Protein AF-0000000084848768 (afdb_homodimer)

Foldseek 3Di:
DDDPPDPDDDPPPPPPPPPPPPPPPQVDDPQDDAPDPQKDWFDFDRDQLDPDFLDDKAFKDFVPRARHFAALVCLAPPDLVVCVNTIVQQQPQPCAPSPQQKAFEFEGGAQPVVVRDTDMDTDDSRQTSSNVSSVVSVSVVVVLVVQVVDGGPDPQRREDPPRFDSRFKGFTIWTGRDPNYIYTTMMGRD/DDPPPPPPPDPPPPPPPPPPPPPPPPVPPPQDDAPDPQKDWFDFDDDQLDPDFLDDKAFKDFVPRARHFAALVCLAPPDLVVCVNTIVQQQPQPCAPSPQQKAFEFEGGAQPVVVRDTDMDTDDSRQTSSNVSSVVSVSVVVVLVVQVVDGGPDPQRRRDPPRFDSRFKGFTIWTGRDPNYIYTTMMGRD

Solvent-accessible surface area (backbone atoms only — not comparable to full-atom values): 21456 Å² total; per-residue (Å²): 136,84,81,75,79,79,83,77,80,75,80,78,80,72,74,71,74,74,79,70,71,73,75,66,70,60,78,67,61,81,71,62,77,50,84,52,89,44,48,38,70,58,61,54,77,76,63,81,60,72,73,49,53,88,52,75,66,47,74,34,21,33,61,94,36,82,69,60,20,34,48,31,48,53,42,46,33,49,25,69,68,54,42,53,73,42,29,51,61,16,78,38,47,76,35,50,92,67,78,50,54,48,37,30,41,30,61,63,43,56,33,46,60,87,68,66,46,65,47,74,42,73,38,28,44,48,33,20,44,43,55,50,47,24,52,50,28,52,52,48,51,50,48,50,56,51,45,56,77,44,80,58,82,30,77,91,59,30,53,37,85,80,74,39,34,72,77,38,31,24,42,35,31,38,36,43,34,23,92,50,27,28,37,56,39,43,30,32,58,105,136,83,78,77,76,77,80,74,78,74,79,75,78,73,73,72,73,72,76,70,69,73,74,62,72,63,74,66,60,80,71,62,77,50,83,54,89,44,49,39,69,59,59,56,76,83,64,78,60,71,75,48,54,87,54,75,67,47,72,33,22,34,62,93,36,82,70,61,21,34,50,31,48,54,42,45,34,48,24,70,70,55,40,53,73,43,29,50,61,15,77,38,45,76,35,50,92,66,79,50,52,47,37,30,43,29,60,63,43,56,33,46,61,87,67,67,48,65,47,74,41,73,39,29,43,48,32,20,42,42,55,50,47,24,51,51,26,52,52,46,53,49,48,50,58,52,46,56,76,46,80,59,81,29,77,91,60,30,52,38,87,80,74,40,35,70,78,37,30,23,42,34,31,38,35,43,34,25,94,49,27,28,39,55,39,44,29,33,57,104

pLDDT: mean 83.5, std 23.98, range [25.86, 98.75]

Organism: Agaricus bisporus var. burnettii (strain JB137-S8 / ATCC MYA-4627 / FGSC 10392) (NCBI:txid597362)

Structure (mmCIF, N/CA/C/O backbone):
data_AF-0000000084848768-model_v1
#
loop_
_entity.id
_entity.type
_entity.pdbx_description
1 polymer 'Uncharacterized protein'
#
loop_
_atom_site.group_PDB
_atom_site.id
_atom_site.type_symbol
_atom_site.label_atom_id
_atom_site.label_alt_id
_atom_site.label_comp_id
_atom_site.label_asym_id
_atom_site.label_entity_id
_atom_site.label_seq_id
_atom_site.pdbx_PDB_ins_code
_atom_site.Cartn_x
_atom_site.Cartn_y
_atom_site.Cartn_z
_atom_site.occupancy
_atom_site.B_iso_or_equiv
_atom_site.auth_seq_id
_atom_site.auth_comp_id
_atom_site.aut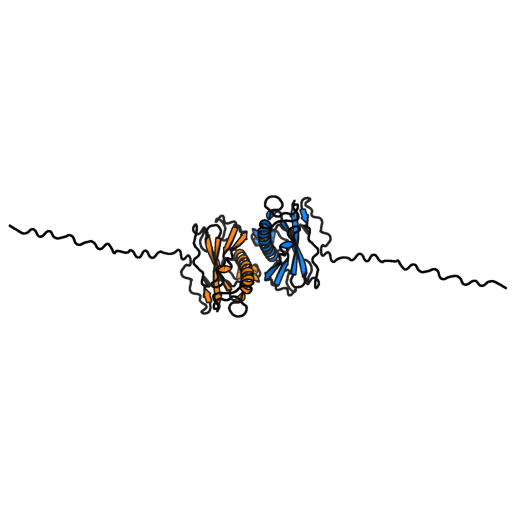h_asym_id
_atom_site.auth_atom_id
_atom_site.pdbx_PDB_model_num
ATOM 1 N N . MET A 1 1 ? 36.125 -65.875 -62.188 1 29.05 1 MET A N 1
ATOM 2 C CA . MET A 1 1 ? 36.375 -64.438 -62.156 1 29.05 1 MET A CA 1
ATOM 3 C C . MET A 1 1 ? 35.312 -63.688 -61.375 1 29.05 1 MET A C 1
ATOM 5 O O . MET A 1 1 ? 34.156 -63.594 -61.812 1 29.05 1 MET A O 1
ATOM 9 N N . PRO A 1 2 ? 35.281 -63.875 -60.031 1 34.12 2 PRO A N 1
ATOM 10 C CA . PRO A 1 2 ? 34.281 -63.656 -58.969 1 34.12 2 PRO A CA 1
ATOM 11 C C . PRO A 1 2 ? 33.938 -62.188 -58.812 1 34.12 2 PRO A C 1
ATOM 13 O O . PRO A 1 2 ? 34.812 -61.312 -58.875 1 34.12 2 PRO A O 1
ATOM 16 N N . ARG A 1 3 ? 32.781 -61.719 -59.281 1 29.91 3 ARG A N 1
ATOM 17 C CA . ARG A 1 3 ? 32.156 -60.406 -59.438 1 29.91 3 ARG A CA 1
ATOM 18 C C . ARG A 1 3 ? 32.031 -59.688 -58.094 1 29.91 3 ARG A C 1
ATOM 20 O O . ARG A 1 3 ? 31.375 -60.188 -57.188 1 29.91 3 ARG A O 1
ATOM 27 N N . TYR A 1 4 ? 32.938 -58.906 -57.625 1 30.86 4 TYR A N 1
ATOM 28 C CA . TYR A 1 4 ? 33.156 -58.156 -56.406 1 30.86 4 TYR A CA 1
ATOM 29 C C . TYR A 1 4 ? 32.125 -57.031 -56.25 1 30.86 4 TYR A C 1
ATOM 31 O O . TYR A 1 4 ? 32.375 -55.906 -56.594 1 30.86 4 TYR A O 1
ATOM 39 N N . HIS A 1 5 ? 30.875 -57.156 -56.781 1 29.67 5 HIS A N 1
ATOM 40 C CA . HIS A 1 5 ? 30.203 -55.875 -56.781 1 29.67 5 HIS A CA 1
ATOM 41 C C . HIS A 1 5 ? 30.156 -55.281 -55.375 1 29.67 5 HIS A C 1
ATOM 43 O O . HIS A 1 5 ? 30.125 -56 -54.375 1 29.67 5 HIS A O 1
ATOM 49 N N . SER A 1 6 ? 30.484 -53.938 -55.219 1 30.33 6 SER A N 1
ATOM 50 C CA . SER A 1 6 ? 30.625 -52.781 -54.312 1 30.33 6 SER A CA 1
ATOM 51 C C . SER A 1 6 ? 29.328 -52.5 -53.562 1 30.33 6 SER A C 1
ATOM 53 O O . SER A 1 6 ? 28.281 -52.281 -54.188 1 30.33 6 SER A O 1
ATOM 55 N N . SER A 1 7 ? 29.047 -53.125 -52.438 1 29.12 7 SER A N 1
ATOM 56 C CA . SER A 1 7 ? 27.938 -53.031 -51.5 1 29.12 7 SER A CA 1
ATOM 57 C C . SER A 1 7 ? 27.641 -51.562 -51.156 1 29.12 7 SER A C 1
ATOM 59 O O . SER A 1 7 ? 28.531 -50.844 -50.688 1 29.12 7 SER A O 1
ATOM 61 N N . ILE A 1 8 ? 26.766 -50.875 -51.906 1 29.33 8 ILE A N 1
ATOM 62 C CA . I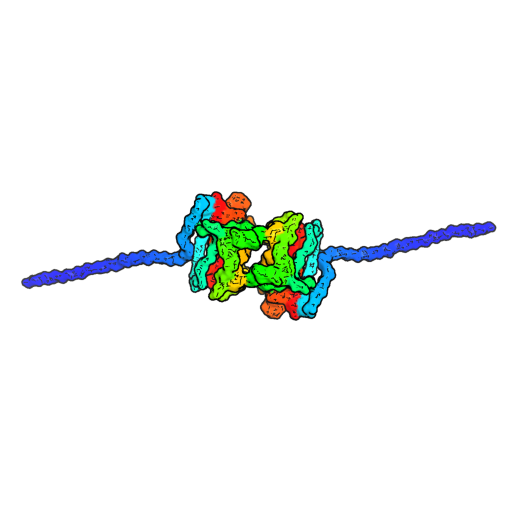LE A 1 8 ? 26.188 -49.531 -51.906 1 29.33 8 ILE A CA 1
ATOM 63 C C . ILE A 1 8 ? 25.766 -49.156 -50.5 1 29.33 8 ILE A C 1
ATOM 65 O O . ILE A 1 8 ? 25.188 -49.969 -49.781 1 29.33 8 ILE A O 1
ATOM 69 N N . HIS A 1 9 ? 26.438 -48.125 -49.906 1 30.38 9 HIS A N 1
ATOM 70 C CA . HIS A 1 9 ? 26.359 -47.375 -48.656 1 30.38 9 HIS A CA 1
ATOM 71 C C . HIS A 1 9 ? 24.922 -46.938 -48.344 1 30.38 9 HIS A C 1
ATOM 73 O O . HIS A 1 9 ? 24.25 -46.406 -49.25 1 30.38 9 HIS A O 1
ATOM 79 N N . ARG A 1 10 ? 24.203 -47.594 -47.531 1 31.72 10 ARG A N 1
ATOM 80 C CA . ARG A 1 10 ? 22.828 -47.312 -47.125 1 31.72 10 ARG A CA 1
ATOM 81 C C . ARG A 1 10 ? 22.703 -45.875 -46.594 1 31.72 10 ARG A C 1
ATOM 83 O O . ARG A 1 10 ? 23.484 -45.438 -45.75 1 31.72 10 ARG A O 1
ATOM 90 N N . PRO A 1 11 ? 22.047 -44.938 -47.281 1 28.33 11 PRO A N 1
ATOM 91 C CA . PRO A 1 11 ? 21.906 -43.531 -46.875 1 28.33 11 PRO A CA 1
ATOM 92 C C . PRO A 1 11 ? 21.312 -43.375 -45.469 1 28.33 11 PRO A C 1
ATOM 94 O O . PRO A 1 11 ? 20.406 -44.125 -45.094 1 28.33 11 PRO A O 1
ATOM 97 N N . VAL A 1 12 ? 22.125 -43.031 -44.469 1 30.58 12 VAL A N 1
ATOM 98 C CA . VAL A 1 12 ? 21.766 -42.75 -43.062 1 30.58 12 VAL A CA 1
ATOM 99 C C . VAL A 1 12 ? 20.688 -41.656 -43.031 1 30.58 12 VAL A C 1
ATOM 101 O O . VAL A 1 12 ? 20.859 -40.594 -43.594 1 30.58 12 VAL A O 1
ATOM 104 N N . PHE A 1 13 ? 19.406 -42.062 -43.156 1 26.92 13 PHE A N 1
ATOM 105 C CA . PHE A 1 13 ? 18.328 -41.094 -43.031 1 26.92 13 PHE A CA 1
ATOM 106 C C . PHE A 1 13 ? 18.453 -40.312 -41.719 1 26.92 13 PHE A C 1
ATOM 108 O O . PHE A 1 13 ? 18.578 -40.875 -40.656 1 26.92 13 PHE A O 1
ATOM 115 N N . PRO A 1 14 ? 18.984 -39 -41.75 1 26.77 14 PRO A N 1
ATOM 116 C CA . PRO A 1 14 ? 19.25 -38.062 -40.656 1 26.77 14 PRO A CA 1
ATOM 117 C C . PRO A 1 14 ? 18 -37.781 -39.844 1 26.77 14 PRO A C 1
ATOM 119 O O . PRO A 1 14 ? 18.047 -36.938 -38.938 1 26.77 14 PRO A O 1
ATOM 122 N N . SER A 1 15 ? 16.812 -38.219 -40.219 1 27.42 15 SER A N 1
ATOM 123 C CA . SER A 1 15 ? 15.789 -37.25 -39.75 1 27.42 15 SER A CA 1
ATOM 124 C C . SER A 1 15 ? 15.641 -37.312 -38.25 1 27.42 15 SER A C 1
ATOM 126 O O . SER A 1 15 ? 14.648 -37.812 -37.719 1 27.42 15 SER A O 1
ATOM 128 N N . GLN A 1 16 ? 16.516 -37.781 -37.406 1 28.22 16 GLN A N 1
ATOM 129 C CA . GLN A 1 16 ? 16.062 -37.781 -36.031 1 28.22 16 GLN A CA 1
ATOM 130 C C . GLN A 1 16 ? 15.781 -36.375 -35.531 1 28.22 16 GLN A C 1
ATOM 132 O O . GLN A 1 16 ? 16.703 -35.594 -35.25 1 28.22 16 GLN A O 1
ATOM 137 N N . VAL A 1 17 ? 14.836 -35.625 -36.125 1 27.25 17 VAL A N 1
ATOM 138 C CA . VAL A 1 17 ? 14.461 -34.344 -35.531 1 27.25 17 VAL A CA 1
ATOM 139 C C . VAL A 1 17 ? 14.141 -34.562 -34.062 1 27.25 17 VAL A C 1
ATOM 141 O O . VAL A 1 17 ? 13.258 -35.344 -33.719 1 27.25 17 VAL A O 1
ATOM 144 N N . SER A 1 18 ? 15.156 -34.5 -33.219 1 28.06 18 SER A N 1
ATOM 145 C CA . SER A 1 18 ? 14.945 -34.375 -31.781 1 28.06 18 SER A CA 1
ATOM 146 C C . SER A 1 18 ? 13.906 -33.312 -31.453 1 28.06 18 SER A C 1
ATOM 148 O O . SER A 1 18 ? 14.008 -32.188 -31.938 1 28.06 18 SER A O 1
ATOM 150 N N . SER A 1 19 ? 12.633 -33.719 -31.328 1 26.12 19 SER A N 1
ATOM 151 C CA . SER A 1 19 ? 11.609 -32.875 -30.734 1 26.12 19 SER A CA 1
ATOM 152 C C . SER A 1 19 ? 12.109 -32.219 -29.453 1 26.12 19 SER A C 1
ATOM 154 O O . SER A 1 19 ? 12.18 -32.875 -28.406 1 26.12 19 SER A O 1
ATOM 156 N N . TYR A 1 20 ? 13.18 -31.469 -29.438 1 27.88 20 TYR A N 1
ATOM 157 C CA . TYR A 1 20 ? 13.445 -30.578 -28.312 1 27.88 20 TYR A CA 1
ATOM 158 C C . TYR A 1 20 ? 12.172 -29.844 -27.891 1 27.88 20 TYR A C 1
ATOM 160 O O . TYR A 1 20 ? 11.602 -29.078 -28.656 1 27.88 20 TYR A O 1
ATOM 168 N N . SER A 1 21 ? 11.289 -30.609 -27.219 1 30.33 21 SER A N 1
ATOM 169 C CA . SER A 1 21 ? 10.258 -29.922 -26.438 1 30.33 21 SER A CA 1
ATOM 170 C C . SER A 1 21 ? 10.828 -28.703 -25.719 1 30.33 21 SER A C 1
ATOM 172 O O . SER A 1 21 ? 11.75 -28.828 -24.922 1 30.33 21 SER A O 1
ATOM 174 N N . SER A 1 22 ? 11.062 -27.672 -26.453 1 30.06 22 SER A N 1
ATOM 175 C CA . SER A 1 22 ? 11.32 -26.359 -25.844 1 30.06 22 SER A CA 1
ATOM 176 C C . SER A 1 22 ? 10.523 -26.188 -24.547 1 30.06 22 SER A C 1
ATOM 178 O O . SER A 1 22 ? 9.289 -26.25 -24.562 1 30.06 22 SER A O 1
ATOM 180 N N . LEU A 1 23 ? 11.039 -26.75 -23.422 1 31.31 23 LEU A N 1
ATOM 181 C CA . LEU A 1 23 ? 10.633 -26.344 -22.078 1 31.31 23 LEU A CA 1
ATOM 182 C C . LEU A 1 23 ? 10.43 -24.828 -22.016 1 31.31 23 LEU A C 1
ATOM 184 O O . LEU A 1 23 ? 11.398 -24.078 -21.938 1 31.31 23 LEU A O 1
ATOM 188 N N . SER A 1 24 ? 9.773 -24.312 -22.875 1 32.25 24 SER A N 1
ATOM 189 C CA . SER A 1 24 ? 9.391 -22.938 -22.656 1 32.25 24 SER A CA 1
ATOM 190 C C . SER A 1 24 ? 9.188 -22.641 -21.172 1 32.25 24 SER A C 1
ATOM 192 O O . SER A 1 24 ? 8.648 -23.484 -20.438 1 32.25 24 SER A O 1
ATOM 194 N N . GLY A 1 25 ? 10.055 -21.859 -20.562 1 36.22 25 GLY A N 1
ATOM 195 C CA . GLY A 1 25 ? 10.18 -21.266 -19.234 1 36.22 25 GLY A CA 1
ATOM 196 C C . GLY A 1 25 ? 8.836 -21 -18.578 1 36.22 25 GLY A C 1
ATOM 197 O O . GLY A 1 25 ? 8.414 -19.844 -18.484 1 36.22 25 GLY A O 1
ATOM 198 N N . ALA A 1 26 ? 7.906 -21.766 -18.859 1 36.22 26 ALA A N 1
ATOM 199 C CA . ALA A 1 26 ? 6.68 -21.594 -18.094 1 36.22 26 ALA A CA 1
ATOM 200 C C . ALA A 1 26 ? 6.977 -21.547 -16.594 1 36.22 26 ALA A C 1
ATOM 202 O O . ALA A 1 26 ? 7.578 -22.469 -16.047 1 36.22 26 ALA A O 1
ATOM 203 N N . LEU A 1 27 ? 7.305 -20.453 -16.125 1 41.03 27 LEU A N 1
ATOM 204 C CA . LEU A 1 27 ? 7.441 -20.266 -14.68 1 41.03 27 LEU A CA 1
ATOM 205 C C . LEU A 1 27 ? 6.523 -21.219 -13.922 1 41.03 27 LEU A C 1
ATOM 207 O O . LEU A 1 27 ? 6.512 -21.234 -12.688 1 41.03 27 LEU A O 1
ATOM 211 N N . THR A 1 28 ? 5.305 -21.625 -14.508 1 43.62 28 THR A N 1
ATOM 212 C CA . THR A 1 28 ? 4.285 -22.047 -13.562 1 43.62 28 THR A CA 1
ATOM 213 C C . THR A 1 28 ? 4.602 -23.453 -13.031 1 43.62 28 THR A C 1
ATOM 215 O O . THR A 1 28 ? 4.672 -24.406 -13.797 1 43.62 28 THR A O 1
ATOM 218 N N . PRO A 1 29 ? 5.395 -23.609 -12.008 1 43.72 29 PRO A N 1
ATOM 219 C CA . PRO A 1 29 ? 5.328 -24.969 -11.484 1 43.72 29 PRO A CA 1
ATOM 220 C C . PRO A 1 29 ? 3.969 -25.625 -11.719 1 43.72 29 PRO A C 1
ATOM 222 O O . PRO A 1 29 ? 2.973 -24.938 -11.938 1 43.72 29 PRO A O 1
ATOM 225 N N . PRO A 1 30 ? 3.965 -26.844 -11.961 1 46 30 PRO A N 1
ATOM 226 C CA . PRO A 1 30 ? 2.645 -27.469 -12.008 1 46 30 PRO A CA 1
ATOM 227 C C . PRO A 1 30 ? 1.729 -27.016 -10.875 1 46 30 PRO A C 1
ATOM 229 O O . PRO A 1 30 ? 2.164 -26.906 -9.727 1 46 30 PRO A O 1
ATOM 232 N N . PRO A 1 31 ? 0.806 -26.062 -11.062 1 50.56 31 PRO A N 1
ATOM 233 C CA . PRO A 1 31 ? -0.093 -25.5 -10.062 1 50.56 31 PRO A CA 1
ATOM 234 C C . PRO A 1 31 ? -0.525 -26.516 -9.008 1 50.56 31 PRO A C 1
ATOM 236 O O . PRO A 1 31 ? -0.801 -27.672 -9.344 1 50.56 31 PRO A O 1
ATOM 239 N N . SER A 1 32 ? 0.163 -26.594 -7.938 1 56.47 32 SER A N 1
ATOM 240 C CA . SER A 1 32 ? -0.476 -27.359 -6.871 1 56.47 32 SER A CA 1
ATOM 241 C C . SER A 1 32 ? -1.995 -27.328 -7 1 56.47 32 SER A C 1
ATOM 243 O O . SER A 1 32 ? -2.564 -26.312 -7.41 1 56.47 32 SER A O 1
ATOM 245 N N . GLN A 1 33 ? -2.611 -28.391 -7.109 1 81 33 GLN A N 1
ATOM 246 C CA . GLN A 1 33 ? -4.059 -28.562 -7.191 1 81 33 GLN A CA 1
ATOM 247 C C . GLN A 1 33 ? -4.75 -27.953 -5.977 1 81 33 GLN A C 1
ATOM 249 O O . GLN A 1 33 ? -4.355 -28.203 -4.836 1 81 33 GLN A O 1
ATOM 254 N N . PHE A 1 34 ? -5.508 -26.953 -6.172 1 91.88 34 PHE A N 1
ATOM 255 C CA . PHE A 1 34 ? -6.305 -26.344 -5.113 1 91.88 34 PHE A CA 1
ATOM 256 C C . PHE A 1 34 ? -7.262 -27.375 -4.508 1 91.88 34 PHE A C 1
ATOM 258 O O . PHE A 1 34 ? -7.793 -28.219 -5.215 1 91.88 34 PHE A O 1
ATOM 265 N N . VAL A 1 35 ? -7.387 -27.391 -3.234 1 91.56 35 VAL A N 1
ATOM 266 C CA . VAL A 1 35 ? -8.344 -28.25 -2.535 1 91.56 35 VAL A CA 1
ATOM 267 C C . VAL A 1 35 ? -9.766 -27.828 -2.881 1 91.56 35 VAL A C 1
ATOM 269 O O . VAL A 1 35 ? -10.633 -28.672 -3.135 1 91.56 35 VAL A O 1
ATOM 272 N N . SER A 1 36 ? -9.977 -26.531 -2.877 1 92.38 36 SER A N 1
ATOM 273 C CA . SER A 1 36 ? -11.289 -26.031 -3.275 1 92.38 36 SER A CA 1
ATOM 274 C C . SER A 1 36 ? -11.57 -26.312 -4.746 1 92.38 36 SER A C 1
ATOM 276 O O . SER A 1 36 ? -10.781 -25.938 -5.617 1 92.38 36 SER A O 1
ATOM 278 N N . PRO A 1 37 ? -12.695 -26.906 -5.047 1 92.75 37 PRO A N 1
ATOM 279 C CA . PRO A 1 37 ? -13.031 -27.172 -6.449 1 92.75 37 PRO A CA 1
ATOM 280 C C . PRO A 1 37 ? -13.375 -25.891 -7.219 1 92.75 37 PRO A C 1
ATOM 282 O O . PRO A 1 37 ? -13.438 -25.906 -8.453 1 92.75 37 PRO A O 1
ATOM 285 N N . LEU A 1 38 ? -13.617 -24.797 -6.527 1 94.38 38 LEU A N 1
ATOM 286 C CA . LEU A 1 38 ? -14.016 -23.562 -7.172 1 94.38 38 LEU A CA 1
ATOM 287 C C . LEU A 1 38 ? -12.797 -22.719 -7.539 1 94.38 38 LEU A C 1
ATOM 289 O O . LEU A 1 38 ? -12.891 -21.797 -8.352 1 94.38 38 LEU A O 1
ATOM 293 N N . ARG A 1 39 ? -11.695 -23.062 -6.938 1 96.06 39 ARG A N 1
ATOM 294 C CA . ARG A 1 39 ? -10.531 -22.203 -7.109 1 96.06 39 ARG A CA 1
ATOM 295 C C . ARG A 1 39 ? -9.781 -22.562 -8.391 1 96.06 39 ARG A C 1
ATOM 297 O O . ARG A 1 39 ? -9.508 -23.734 -8.656 1 96.06 39 ARG A O 1
ATOM 304 N N . ARG A 1 40 ? -9.539 -21.5 -9.148 1 95.69 40 ARG A N 1
ATOM 305 C CA . ARG A 1 40 ? -8.805 -21.625 -10.406 1 95.69 40 ARG A CA 1
ATOM 306 C C . ARG A 1 40 ? -7.707 -20.578 -10.516 1 95.69 40 ARG A C 1
ATOM 308 O O . ARG A 1 40 ? -7.906 -19.422 -10.141 1 95.69 40 ARG A O 1
ATOM 315 N N . ARG A 1 41 ? -6.676 -21.047 -11 1 95.69 41 ARG A N 1
ATOM 316 C CA . ARG A 1 41 ? -5.598 -20.109 -11.273 1 95.69 41 ARG A CA 1
ATOM 317 C C . ARG A 1 41 ? -5.957 -19.188 -12.438 1 95.69 41 ARG A C 1
ATOM 319 O O . ARG A 1 41 ? -6.539 -19.641 -13.43 1 95.69 41 ARG A O 1
ATOM 326 N N . VAL A 1 42 ? -5.602 -17.938 -12.242 1 96.19 42 VAL A N 1
ATOM 327 C CA . VAL A 1 42 ? -5.82 -17.016 -13.344 1 96.19 42 VAL A CA 1
ATOM 328 C C . VAL A 1 42 ? -4.824 -17.297 -14.469 1 96.19 42 VAL A C 1
ATOM 330 O O . VAL A 1 42 ? -3.613 -17.312 -14.242 1 96.19 42 VAL A O 1
ATOM 333 N N . PRO A 1 43 ? -5.359 -17.531 -15.633 1 91.94 43 PRO A N 1
ATOM 334 C CA . PRO A 1 43 ? -4.426 -17.734 -16.75 1 91.94 43 PRO A CA 1
ATOM 335 C C . PRO A 1 43 ? -3.549 -16.516 -17.016 1 91.94 43 PRO A C 1
ATOM 337 O O . PRO A 1 43 ? -4.043 -15.391 -17.031 1 91.94 43 PRO A O 1
ATOM 340 N N . GLN A 1 44 ? -2.279 -16.719 -17.078 1 89.38 44 GLN A N 1
ATOM 341 C CA . GLN A 1 44 ? -1.337 -15.633 -17.359 1 89.38 44 GLN A CA 1
ATOM 342 C C . GLN A 1 44 ? -0.416 -15.984 -18.516 1 89.38 44 GLN A C 1
ATOM 344 O O . GLN A 1 44 ? -0.043 -17.141 -18.688 1 89.38 44 GLN A O 1
ATOM 349 N N . SER A 1 45 ? -0.289 -14.969 -19.312 1 78.94 45 SER A N 1
ATOM 350 C CA . SER A 1 45 ? 0.67 -15.195 -20.391 1 78.94 45 SER A CA 1
ATOM 351 C C . SER A 1 45 ? 2.084 -15.367 -19.844 1 78.94 45 SER A C 1
ATOM 353 O O . SER A 1 45 ? 2.424 -14.805 -18.797 1 78.94 45 SER A O 1
ATOM 355 N N . ALA A 1 46 ? 2.781 -16.203 -20.5 1 64.25 46 ALA A N 1
ATOM 356 C CA . ALA A 1 46 ? 4.152 -16.469 -20.078 1 64.25 46 ALA A CA 1
ATOM 357 C C . ALA A 1 46 ? 4.984 -15.188 -20.078 1 64.25 46 ALA A C 1
ATOM 359 O O . ALA A 1 46 ? 4.867 -14.367 -21 1 64.25 46 ALA A O 1
ATOM 360 N N . SER A 1 47 ? 5.43 -14.891 -18.844 1 65.94 47 SER A N 1
ATOM 361 C CA . SER A 1 47 ? 6.324 -13.742 -18.797 1 65.94 47 SER A CA 1
ATOM 362 C C . SER A 1 47 ? 7.723 -14.102 -19.281 1 65.94 47 SER A C 1
ATOM 364 O O . SER A 1 47 ? 8.195 -15.219 -19.047 1 65.94 47 SER A O 1
ATOM 366 N N . LYS A 1 48 ? 8.289 -13.406 -20.234 1 59.38 48 LYS A N 1
ATOM 367 C CA . LYS A 1 48 ? 9.672 -13.617 -20.672 1 59.38 48 LYS A CA 1
ATOM 368 C C . LYS A 1 48 ? 10.648 -13.344 -19.531 1 59.38 48 LYS A C 1
ATOM 370 O O . LYS A 1 48 ? 10.625 -12.273 -18.922 1 59.38 48 LYS A O 1
ATOM 375 N N . ILE A 1 49 ? 11.031 -14.461 -18.922 1 63.03 49 ILE A N 1
ATOM 376 C CA . ILE A 1 49 ? 12.078 -14.344 -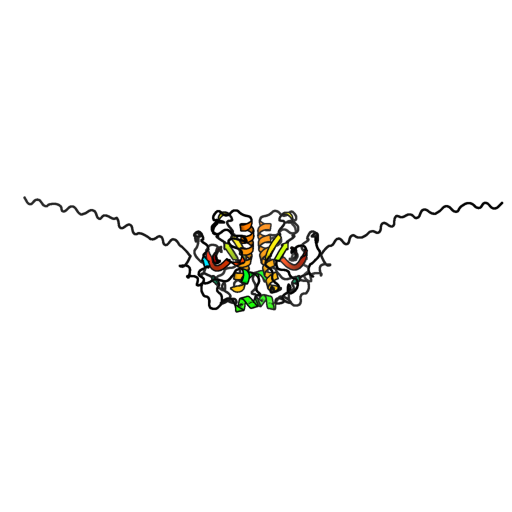17.906 1 63.03 49 ILE A CA 1
ATOM 377 C C . ILE A 1 49 ? 13.344 -13.758 -18.531 1 63.03 49 ILE A C 1
ATOM 379 O O . ILE A 1 49 ? 13.852 -14.281 -19.516 1 63.03 49 ILE A O 1
ATOM 383 N N . SER A 1 50 ? 13.625 -12.523 -18.172 1 61.75 50 SER A N 1
ATOM 384 C CA . SER A 1 50 ? 14.766 -11.859 -18.797 1 61.75 50 SER A CA 1
ATOM 385 C C . SER A 1 50 ? 16.078 -12.375 -18.234 1 61.75 50 SER A C 1
ATOM 387 O O . SER A 1 50 ? 16.984 -12.758 -18.969 1 61.75 50 SER A O 1
ATOM 389 N N . THR A 1 51 ? 16.438 -12.203 -16.922 1 61.94 51 THR A N 1
ATOM 390 C CA . THR A 1 51 ? 17.766 -12.461 -16.375 1 61.94 51 THR A CA 1
ATOM 391 C C . THR A 1 51 ? 17.703 -13.516 -15.281 1 61.94 51 THR A C 1
ATOM 393 O O . THR A 1 51 ? 18.703 -13.773 -14.609 1 61.94 51 THR A O 1
ATOM 396 N N . GLY A 1 52 ? 16.703 -14.414 -15.258 1 65.81 52 GLY A N 1
ATOM 397 C CA . GLY A 1 52 ? 16.578 -15.469 -14.266 1 65.81 52 GLY A CA 1
ATOM 398 C C . GLY A 1 52 ? 16.125 -14.969 -12.906 1 65.81 52 GLY A C 1
ATOM 399 O O . GLY A 1 52 ? 16.266 -13.781 -12.602 1 65.81 52 GLY A O 1
ATOM 400 N N . PRO A 1 53 ? 15.555 -15.859 -12.117 1 66.94 53 PRO A N 1
ATOM 401 C CA . PRO A 1 53 ? 15.047 -15.469 -10.797 1 66.94 53 PRO A CA 1
ATOM 402 C C . PRO A 1 53 ? 16.156 -15.188 -9.797 1 66.94 53 PRO A C 1
ATOM 404 O O . PRO A 1 53 ? 17.203 -15.852 -9.828 1 66.94 53 PRO A O 1
ATOM 407 N N . ILE A 1 54 ? 16.109 -14.055 -9.062 1 72.81 54 ILE A N 1
ATOM 408 C CA . ILE A 1 54 ? 17.047 -13.711 -7.996 1 72.81 54 ILE A CA 1
ATOM 409 C C . ILE A 1 54 ? 16.859 -14.672 -6.824 1 72.81 54 ILE A C 1
ATOM 411 O O . ILE A 1 54 ? 17.812 -14.922 -6.07 1 72.81 54 ILE A O 1
ATOM 415 N N . CYS A 1 55 ? 15.695 -15.227 -6.695 1 81.19 55 CYS A N 1
ATOM 416 C CA . CYS A 1 55 ? 15.375 -16.156 -5.621 1 81.19 55 CYS A CA 1
ATOM 417 C C . CYS A 1 55 ? 14.148 -17 -5.969 1 81.19 55 CYS A C 1
ATOM 419 O O . CYS A 1 55 ? 13.586 -16.859 -7.055 1 81.19 55 CYS A O 1
ATOM 421 N N . GLY A 1 56 ? 13.914 -17.984 -5.191 1 86.69 56 GLY A N 1
ATOM 422 C CA . GLY A 1 56 ? 12.719 -18.797 -5.359 1 86.69 56 GLY A CA 1
ATOM 423 C C . GLY A 1 56 ? 11.438 -18.016 -5.156 1 86.69 56 GLY A C 1
ATOM 424 O O . GLY A 1 56 ? 11.469 -16.859 -4.711 1 86.69 56 GLY A O 1
ATOM 425 N N . PRO A 1 57 ? 10.398 -18.641 -5.527 1 93.19 57 PRO A N 1
ATOM 426 C CA . PRO A 1 57 ? 9.109 -17.969 -5.34 1 93.19 57 PRO A CA 1
ATOM 427 C C . PRO A 1 57 ? 8.789 -17.703 -3.869 1 93.19 57 PRO A C 1
ATOM 429 O O . PRO A 1 57 ? 9.258 -18.422 -2.988 1 93.19 57 PRO A O 1
ATOM 432 N N . ILE A 1 58 ? 8.125 -16.641 -3.631 1 96.5 58 ILE A N 1
ATOM 433 C CA . ILE A 1 58 ? 7.574 -16.344 -2.309 1 96.5 58 ILE A CA 1
ATOM 434 C C . ILE A 1 58 ? 6.121 -16.812 -2.24 1 96.5 58 ILE A C 1
ATOM 436 O O . ILE A 1 58 ? 5.25 -16.234 -2.891 1 96.5 58 ILE A O 1
ATOM 440 N N . ASP A 1 59 ? 5.926 -17.797 -1.413 1 97.69 59 ASP A N 1
ATOM 441 C CA . ASP A 1 59 ? 4.586 -18.359 -1.306 1 97.69 59 ASP A CA 1
ATOM 442 C C . ASP A 1 59 ? 3.781 -17.672 -0.21 1 97.69 59 ASP A C 1
ATOM 444 O O . ASP A 1 59 ? 4.344 -17.219 0.792 1 97.69 59 ASP A O 1
ATOM 448 N N . PHE A 1 60 ? 2.5 -17.641 -0.417 1 98.5 60 PHE A N 1
ATOM 449 C CA . PHE A 1 60 ? 1.556 -17.125 0.569 1 98.5 60 PHE A CA 1
ATOM 450 C C . PHE A 1 60 ? 0.474 -18.156 0.872 1 98.5 60 PHE A C 1
ATOM 452 O O . PHE A 1 60 ? -0.34 -18.469 0.005 1 98.5 60 PHE A O 1
ATOM 459 N N . ASP A 1 61 ? 0.471 -18.609 2.109 1 98.5 61 ASP A N 1
ATOM 460 C CA . ASP A 1 61 ? -0.482 -19.641 2.516 1 98.5 61 ASP A CA 1
ATOM 461 C C . ASP A 1 61 ? -1.015 -19.375 3.922 1 98.5 61 ASP A C 1
ATOM 463 O O . ASP A 1 61 ? -0.292 -18.844 4.773 1 98.5 61 ASP A O 1
ATOM 467 N N . TYR A 1 62 ? -2.271 -19.75 4.066 1 98.38 62 TYR A N 1
ATOM 468 C CA . TYR A 1 62 ? -2.719 -19.891 5.445 1 98.38 62 TYR A CA 1
ATOM 469 C C . TYR A 1 62 ? -1.972 -21.016 6.148 1 98.38 62 TYR A C 1
ATOM 471 O O . TYR A 1 62 ? -1.492 -21.938 5.5 1 98.38 62 TYR A O 1
ATOM 479 N N . ILE A 1 63 ? -1.908 -20.828 7.453 1 98.19 63 ILE A N 1
ATOM 480 C CA . ILE A 1 63 ? -1.291 -21.875 8.25 1 98.19 63 ILE A CA 1
ATOM 481 C C . ILE A 1 63 ? -2.01 -23.203 7.996 1 98.19 63 ILE A C 1
ATOM 483 O O . ILE A 1 63 ? -3.234 -23.281 8.125 1 98.19 63 ILE A O 1
ATOM 487 N N . GLY A 1 64 ? -1.276 -24.219 7.562 1 96.25 64 GLY A N 1
ATOM 488 C CA . GLY A 1 64 ? -1.819 -25.547 7.363 1 96.25 64 GLY A CA 1
ATOM 489 C C . GLY A 1 64 ? -2.408 -25.75 5.98 1 96.25 64 GLY A C 1
ATOM 490 O O . GLY A 1 64 ? -2.947 -26.828 5.68 1 96.25 64 GLY A O 1
ATOM 491 N N . GLN A 1 65 ? -2.338 -24.781 5.09 1 95.56 65 GLN A N 1
ATOM 492 C CA . GLN A 1 65 ? -2.932 -24.875 3.76 1 95.56 65 GLN A CA 1
ATOM 493 C C . GLN A 1 65 ? -1.907 -24.531 2.678 1 95.56 65 GLN A C 1
ATOM 495 O O . GLN A 1 65 ? -2.104 -23.609 1.893 1 95.56 65 GLN A O 1
ATOM 500 N N . ALA A 1 66 ? -0.944 -25.406 2.584 1 94.06 66 ALA A N 1
ATOM 501 C CA . ALA A 1 66 ? 0.163 -25.156 1.666 1 94.06 66 ALA A CA 1
ATOM 502 C C . ALA A 1 66 ? -0.315 -25.141 0.217 1 94.06 66 ALA A C 1
ATOM 504 O O . ALA A 1 66 ? -1.063 -26.031 -0.198 1 94.06 66 ALA A O 1
ATOM 505 N N . GLY A 1 67 ? 0.059 -24.109 -0.485 1 95.19 67 GLY A N 1
ATOM 506 C CA . GLY A 1 67 ? -0.181 -24.031 -1.917 1 95.19 67 GLY A CA 1
ATOM 507 C C . GLY A 1 67 ? -1.568 -23.531 -2.266 1 95.19 67 GLY A C 1
ATOM 508 O O . GLY A 1 67 ? -1.966 -23.547 -3.432 1 95.19 67 GLY A O 1
ATOM 509 N N . GLN A 1 68 ? -2.322 -23.016 -1.291 1 96.25 68 GLN A N 1
ATOM 510 C CA . GLN A 1 68 ? -3.715 -22.672 -1.549 1 96.25 68 GLN A CA 1
ATOM 511 C C . GLN A 1 68 ? -3.877 -21.156 -1.729 1 96.25 68 GLN A C 1
ATOM 513 O O . GLN A 1 68 ? -4.906 -20.703 -2.225 1 96.25 68 GLN A O 1
ATOM 518 N N . GLY A 1 69 ? -2.967 -20.406 -1.289 1 98.25 69 GLY A N 1
ATOM 519 C CA . GLY A 1 69 ? -3.051 -18.953 -1.396 1 98.25 69 GLY A CA 1
ATOM 520 C C . GLY A 1 69 ? -3.742 -18.312 -0.21 1 98.25 69 GLY A C 1
ATOM 521 O O . GLY A 1 69 ? -4.285 -19 0.652 1 98.25 69 GLY A O 1
ATOM 522 N N . VAL A 1 70 ? -3.607 -17.031 -0.108 1 98.69 70 VAL A N 1
ATOM 523 C CA . VAL A 1 70 ? -4.273 -16.219 0.907 1 98.69 70 VAL A CA 1
ATOM 524 C C . VAL A 1 70 ? -5.184 -15.195 0.235 1 98.69 70 VAL A C 1
ATOM 526 O O . VAL A 1 70 ? -4.816 -14.602 -0.782 1 98.69 70 VAL A O 1
ATOM 529 N N . SER A 1 71 ? -6.32 -14.984 0.793 1 98.44 71 SER A N 1
ATOM 530 C CA . SER A 1 71 ? -7.285 -14.031 0.249 1 98.44 71 SER A CA 1
ATOM 531 C C . SER A 1 71 ? -6.719 -12.617 0.239 1 98.44 71 SER A C 1
ATOM 533 O O . SER A 1 71 ? -6.148 -12.164 1.233 1 98.44 71 SER A O 1
ATOM 535 N N . MET A 1 72 ? -6.98 -11.906 -0.89 1 98.19 72 MET A N 1
ATOM 536 C CA . MET A 1 72 ? -6.574 -10.508 -0.995 1 98.19 72 MET A CA 1
ATOM 537 C C . MET A 1 72 ? -7.293 -9.648 0.04 1 98.19 72 MET A C 1
ATOM 539 O O . MET A 1 72 ? -6.711 -8.719 0.598 1 98.19 72 MET A O 1
ATOM 543 N N . VAL A 1 73 ? -8.477 -9.992 0.333 1 97.44 73 VAL A N 1
ATOM 544 C CA . VAL A 1 73 ? -9.266 -9.227 1.294 1 97.44 73 VAL A CA 1
ATOM 545 C C . VAL A 1 73 ? -8.648 -9.359 2.686 1 97.44 73 VAL A C 1
ATOM 547 O O . VAL A 1 73 ? -8.555 -8.367 3.418 1 97.44 73 VAL A O 1
ATOM 550 N N . ASP A 1 74 ? -8.242 -10.516 3.025 1 97.75 74 ASP A N 1
ATOM 551 C CA . ASP A 1 74 ? -7.629 -10.703 4.336 1 97.75 74 ASP A CA 1
ATOM 552 C C . ASP A 1 74 ? -6.375 -9.844 4.488 1 97.75 74 ASP A C 1
ATOM 554 O O . ASP A 1 74 ? -6.207 -9.148 5.492 1 97.75 74 ASP A O 1
ATOM 558 N N . PHE A 1 75 ? -5.562 -9.797 3.471 1 97.88 75 PHE A N 1
ATOM 559 C CA . PHE A 1 75 ? -4.355 -8.977 3.518 1 97.88 75 PHE A CA 1
ATOM 560 C C . PHE A 1 75 ? -4.707 -7.5 3.621 1 97.88 75 PHE A C 1
ATOM 562 O O . PHE A 1 75 ? -3.949 -6.715 4.199 1 97.88 75 PHE A O 1
ATOM 569 N N . SER A 1 76 ? -5.875 -7.145 3.123 1 96.12 76 SER A N 1
ATOM 570 C CA . SER A 1 76 ? -6.227 -5.738 2.98 1 96.12 76 SER A CA 1
ATOM 571 C C . SER A 1 76 ? -6.875 -5.195 4.25 1 96.12 76 SER A C 1
ATOM 573 O O . SER A 1 76 ? -6.738 -4.016 4.57 1 96.12 76 SER A O 1
ATOM 575 N N . VAL A 1 77 ? -7.562 -6.109 5.012 1 94.44 77 VAL A N 1
ATOM 576 C CA . VAL A 1 77 ? -8.438 -5.516 6.016 1 94.44 77 VAL A CA 1
ATOM 577 C C . VAL A 1 77 ? -8.07 -6.055 7.398 1 94.44 77 VAL A C 1
ATOM 579 O O . VAL A 1 77 ? -8.469 -5.48 8.414 1 94.44 77 VAL A O 1
ATOM 582 N N . ARG A 1 78 ? -7.359 -7.082 7.449 1 94.81 78 ARG A N 1
ATOM 583 C CA . ARG A 1 78 ? -7.051 -7.66 8.758 1 94.81 78 ARG A CA 1
ATOM 584 C C . ARG A 1 78 ? -5.902 -6.91 9.43 1 94.81 78 ARG A C 1
ATOM 586 O O . ARG A 1 78 ? -5.055 -6.328 8.75 1 94.81 78 ARG A O 1
ATOM 593 N N . SER A 1 79 ? -5.93 -7.004 10.703 1 93.19 79 SER A N 1
ATOM 594 C CA . SER A 1 79 ? -4.816 -6.445 11.461 1 93.19 79 SER A CA 1
ATOM 595 C C . SER A 1 79 ? -3.545 -7.258 11.258 1 93.19 79 SER A C 1
ATOM 597 O O . SER A 1 79 ? -3.604 -8.43 10.867 1 93.19 79 SER A O 1
ATOM 599 N N . GLN A 1 80 ? -2.502 -6.598 11.57 1 90.25 80 GLN A N 1
ATOM 600 C CA . GLN A 1 80 ? -1.225 -7.297 11.484 1 90.25 80 GLN A CA 1
ATOM 601 C C . GLN A 1 80 ? -1.19 -8.5 12.422 1 90.25 80 GLN A C 1
ATOM 603 O O . GLN A 1 80 ? -0.643 -9.547 12.07 1 90.25 80 GLN A O 1
ATOM 608 N N . ASN A 1 81 ? -1.712 -8.312 13.562 1 91.75 81 ASN A N 1
ATOM 609 C CA . ASN A 1 81 ? -1.764 -9.422 14.516 1 91.75 81 ASN A CA 1
ATOM 610 C C . ASN A 1 81 ? -2.578 -10.586 13.969 1 91.75 81 ASN A C 1
ATOM 612 O O . ASN A 1 81 ? -2.174 -11.75 14.102 1 91.75 81 ASN A O 1
ATOM 616 N N . ALA A 1 82 ? -3.654 -10.297 13.359 1 95.56 82 ALA A N 1
ATOM 617 C CA . ALA A 1 82 ? -4.484 -11.344 12.766 1 95.56 82 ALA A CA 1
ATOM 618 C C . ALA A 1 82 ? -3.75 -12.055 11.633 1 95.56 82 ALA A C 1
ATOM 620 O O . ALA A 1 82 ? -3.754 -13.289 11.562 1 95.56 82 ALA A O 1
ATOM 621 N N . ILE A 1 83 ? -3.078 -11.312 10.82 1 96.31 83 ILE A N 1
ATOM 622 C CA . ILE A 1 83 ? -2.309 -11.875 9.719 1 96.31 83 ILE A CA 1
ATOM 623 C C . ILE A 1 83 ? -1.232 -12.812 10.273 1 96.31 83 ILE A C 1
ATOM 625 O O . ILE A 1 83 ? -1.034 -13.914 9.758 1 96.31 83 ILE A O 1
ATOM 629 N N . SER A 1 84 ? -0.62 -12.43 11.344 1 95.56 84 SER A N 1
ATOM 630 C CA . SER A 1 84 ? 0.449 -13.219 11.953 1 95.56 84 SER A CA 1
ATOM 631 C C . SER A 1 84 ? -0.074 -14.555 12.461 1 95.56 84 SER A C 1
ATOM 633 O O . SER A 1 84 ? 0.673 -15.531 12.531 1 95.56 84 SER A O 1
ATOM 635 N N . GLN A 1 85 ? -1.345 -14.586 12.727 1 97 85 GLN A N 1
ATOM 636 C CA . GLN A 1 85 ? -1.938 -15.805 13.273 1 97 85 GLN A CA 1
ATOM 637 C C . GLN A 1 85 ? -2.518 -16.672 12.164 1 97 85 GLN A C 1
ATOM 639 O O . GLN A 1 85 ? -2.762 -17.875 12.375 1 97 85 GLN A O 1
ATOM 644 N N . MET A 1 86 ? -2.703 -16.094 11.023 1 98.06 86 MET A N 1
ATOM 645 C CA . MET A 1 86 ? -3.439 -16.812 9.984 1 98.06 86 MET A CA 1
ATOM 646 C C . MET A 1 86 ? -2.502 -17.266 8.875 1 98.06 86 MET A C 1
ATOM 648 O O . MET A 1 86 ? -2.727 -18.312 8.258 1 98.06 86 MET A O 1
ATOM 652 N N . VAL A 1 87 ? -1.498 -16.484 8.633 1 98.5 87 VAL A N 1
ATOM 653 C CA . VAL A 1 87 ? -0.65 -16.719 7.473 1 98.5 87 VAL A CA 1
ATOM 654 C C . VAL A 1 87 ? 0.633 -17.422 7.898 1 98.5 87 VAL A C 1
ATOM 656 O O . VAL A 1 87 ? 1.289 -17.016 8.859 1 98.5 87 VAL A O 1
ATOM 659 N N . ALA A 1 88 ? 0.996 -18.484 7.152 1 98.5 88 ALA A N 1
ATOM 660 C CA . ALA A 1 88 ? 2.207 -19.25 7.445 1 98.5 88 ALA A CA 1
ATOM 661 C C . ALA A 1 88 ? 3.455 -18.406 7.219 1 98.5 88 ALA A C 1
ATOM 663 O O . ALA A 1 88 ? 3.652 -17.859 6.133 1 98.5 88 ALA A O 1
ATOM 664 N N . GLY A 1 89 ? 4.254 -18.266 8.281 1 97.88 89 GLY A N 1
ATOM 665 C CA . GLY A 1 89 ? 5.488 -17.5 8.148 1 97.88 89 GLY A CA 1
ATOM 666 C C . GLY A 1 89 ? 5.254 -16.016 7.98 1 97.88 89 GLY A C 1
ATOM 667 O O . GLY A 1 89 ? 6.078 -15.312 7.387 1 97.88 89 GLY A O 1
ATOM 668 N N . ALA A 1 90 ? 4.152 -15.508 8.492 1 97.5 90 ALA A N 1
ATOM 669 C CA . ALA A 1 90 ? 3.746 -14.125 8.273 1 97.5 90 ALA A CA 1
ATOM 670 C C . ALA A 1 90 ? 4.836 -13.156 8.719 1 97.5 90 ALA A C 1
ATOM 672 O O . ALA A 1 90 ? 5.031 -12.102 8.102 1 97.5 90 ALA A O 1
ATOM 673 N N . ASN A 1 91 ? 5.617 -13.5 9.727 1 95.62 91 ASN A N 1
ATOM 674 C CA . ASN A 1 91 ? 6.574 -12.57 10.312 1 95.62 91 ASN A CA 1
ATOM 675 C C . ASN A 1 91 ? 7.992 -12.828 9.805 1 95.62 91 ASN A C 1
ATOM 677 O O . ASN A 1 91 ? 8.938 -12.148 10.211 1 95.62 91 ASN A O 1
ATOM 681 N N . GLU A 1 92 ? 8.125 -13.805 8.891 1 96.56 92 GLU A N 1
ATOM 682 C CA . GLU A 1 92 ? 9.438 -14.109 8.328 1 96.56 92 GLU A CA 1
ATOM 683 C C . GLU A 1 92 ? 9.906 -12.992 7.398 1 96.56 92 GLU A C 1
ATOM 685 O O . GLU A 1 92 ? 9.133 -12.484 6.59 1 96.56 92 GLU A O 1
ATOM 690 N N . GLN A 1 93 ? 11.148 -12.648 7.559 1 95.88 93 GLN A N 1
ATOM 691 C CA . GLN A 1 93 ? 11.773 -11.688 6.656 1 95.88 93 GLN A CA 1
ATOM 692 C C . GLN A 1 93 ? 12.227 -12.367 5.363 1 95.88 93 GLN A C 1
ATOM 694 O O . GLN A 1 93 ? 13.375 -12.805 5.254 1 95.88 93 GLN A O 1
ATOM 699 N N . ILE A 1 94 ? 11.461 -12.359 4.414 1 95.19 94 ILE A N 1
ATOM 700 C CA . ILE A 1 94 ? 11.562 -13.258 3.27 1 95.19 94 ILE A CA 1
ATOM 701 C C . ILE A 1 94 ? 12.539 -12.688 2.246 1 95.19 94 ILE A C 1
ATOM 703 O O . ILE A 1 94 ? 12.969 -13.391 1.328 1 95.19 94 ILE A O 1
ATOM 707 N N . LEU A 1 95 ? 12.93 -11.43 2.389 1 95 95 LEU A N 1
ATOM 708 C CA . LEU A 1 95 ? 13.844 -10.828 1.424 1 95 95 LEU A CA 1
ATOM 709 C C . LEU A 1 95 ? 15.234 -10.656 2.025 1 95 95 LEU A C 1
ATOM 711 O O . LEU A 1 95 ? 16.125 -10.086 1.393 1 95 95 LEU A O 1
ATOM 715 N N . ALA A 1 96 ? 15.359 -11.109 3.262 1 94.5 96 ALA A N 1
ATOM 716 C CA . ALA A 1 96 ? 16.656 -11.023 3.916 1 94.5 96 ALA A CA 1
ATOM 717 C C . ALA A 1 96 ? 17.734 -11.734 3.1 1 94.5 96 ALA A C 1
ATOM 719 O O . ALA A 1 96 ? 17.531 -12.867 2.65 1 94.5 96 ALA A O 1
ATOM 720 N N . GLY A 1 97 ? 18.859 -11.016 2.814 1 92.31 97 GLY A N 1
ATOM 721 C CA . GLY A 1 97 ? 20 -11.625 2.135 1 92.31 97 GLY A CA 1
ATOM 722 C C . GLY A 1 97 ? 19.859 -11.641 0.625 1 92.31 97 GLY A C 1
ATOM 723 O O . GLY A 1 97 ? 20.75 -12.102 -0.085 1 92.31 97 GLY A O 1
ATOM 724 N N . THR A 1 98 ? 18.797 -11.188 0.046 1 91.31 98 THR A N 1
ATOM 725 C CA . THR A 1 98 ? 18.562 -11.258 -1.393 1 91.31 98 THR A CA 1
ATOM 726 C C . THR A 1 98 ? 19.125 -10.016 -2.09 1 91.31 98 THR A C 1
ATOM 728 O O . THR A 1 98 ? 19.328 -10.031 -3.305 1 91.31 98 THR A O 1
ATOM 731 N N . GLY A 1 99 ? 19.234 -8.93 -1.297 1 92.12 99 GLY A N 1
ATOM 732 C CA . GLY A 1 99 ? 19.688 -7.68 -1.876 1 92.12 99 GLY A CA 1
ATOM 733 C C . GLY A 1 99 ? 18.578 -6.895 -2.557 1 92.12 99 GLY A C 1
ATOM 734 O O . GLY A 1 99 ? 18.828 -5.832 -3.129 1 92.12 99 GLY A O 1
ATOM 735 N N . VAL A 1 100 ? 17.359 -7.395 -2.471 1 93.06 100 VAL A N 1
ATOM 736 C CA . VAL A 1 100 ? 16.234 -6.742 -3.125 1 93.06 100 VAL A CA 1
ATOM 737 C C . VAL A 1 100 ? 15.836 -5.488 -2.346 1 93.06 100 VAL A C 1
ATOM 739 O O . VAL A 1 100 ? 15.562 -5.555 -1.146 1 93.06 100 VAL A O 1
ATOM 742 N N . VAL A 1 101 ? 15.812 -4.34 -3.057 1 93 101 VAL A N 1
ATOM 743 C CA . VAL A 1 101 ? 15.453 -3.094 -2.385 1 93 101 VAL A CA 1
ATOM 744 C C . VAL A 1 101 ? 14.227 -2.48 -3.057 1 93 101 VAL A C 1
ATOM 746 O O . VAL A 1 101 ? 13.695 -1.469 -2.592 1 93 101 VAL A O 1
ATOM 749 N N . MET A 1 102 ? 13.852 -3.088 -4.102 1 94.12 102 MET A N 1
ATOM 750 C CA . MET A 1 102 ? 12.695 -2.629 -4.863 1 94.12 102 MET A CA 1
ATOM 751 C C . MET A 1 102 ? 12.016 -3.793 -5.574 1 94.12 102 MET A C 1
ATOM 753 O O . MET A 1 102 ? 12.688 -4.703 -6.07 1 94.12 102 MET A O 1
ATOM 757 N N . ILE A 1 103 ? 10.727 -3.709 -5.578 1 95.81 103 ILE A N 1
ATOM 758 C CA . ILE A 1 103 ? 9.938 -4.691 -6.312 1 95.81 103 ILE A CA 1
ATOM 759 C C . ILE A 1 103 ? 9.062 -3.98 -7.348 1 95.81 103 ILE A C 1
ATOM 761 O O . ILE A 1 103 ? 8.273 -3.096 -7 1 95.81 103 ILE A O 1
ATOM 765 N N . LYS A 1 104 ? 9.32 -4.312 -8.547 1 96.31 104 LYS A N 1
ATOM 766 C CA . LYS A 1 104 ? 8.359 -3.965 -9.586 1 96.31 104 LYS A CA 1
ATOM 767 C C . LYS A 1 104 ? 7.309 -5.059 -9.742 1 96.31 104 LYS A C 1
ATOM 769 O O . LYS A 1 104 ? 7.574 -6.102 -10.344 1 96.31 104 LYS A O 1
ATOM 774 N N . LEU A 1 105 ? 6.148 -4.773 -9.234 1 97.12 105 LEU A N 1
ATOM 775 C CA . LEU A 1 105 ? 5.086 -5.777 -9.258 1 97.12 105 LEU A CA 1
ATOM 776 C C . LEU A 1 105 ? 4.348 -5.75 -10.594 1 97.12 105 LEU A C 1
ATOM 778 O O . LEU A 1 105 ? 3.783 -4.723 -10.969 1 97.12 105 LEU A O 1
ATOM 782 N N . ARG A 1 106 ? 4.359 -6.855 -11.219 1 96.38 106 ARG A N 1
ATOM 783 C CA . ARG A 1 106 ? 3.621 -7.043 -12.461 1 96.38 106 ARG A CA 1
ATOM 784 C C . ARG A 1 106 ? 2.381 -7.898 -12.234 1 96.38 106 ARG A C 1
ATOM 786 O O . ARG A 1 106 ? 2.459 -8.969 -11.625 1 96.38 106 ARG A O 1
ATOM 793 N N . ILE A 1 107 ? 1.283 -7.406 -12.656 1 97.06 107 ILE A N 1
ATOM 794 C CA . ILE A 1 107 ? 0.03 -8.148 -12.609 1 97.06 107 ILE A CA 1
ATOM 795 C C . ILE A 1 107 ? -0.424 -8.492 -14.023 1 97.06 107 ILE A C 1
ATOM 797 O O . ILE A 1 107 ? -0.657 -7.602 -14.844 1 97.06 107 ILE A O 1
ATOM 801 N N . MET A 1 108 ? -0.456 -9.75 -14.32 1 95.56 108 MET A N 1
ATOM 802 C CA . MET A 1 108 ? -0.996 -10.258 -15.578 1 95.56 108 MET A CA 1
ATOM 803 C C . MET A 1 108 ? -2.34 -10.945 -15.352 1 95.56 108 MET A C 1
ATOM 805 O O . MET A 1 108 ? -2.443 -11.875 -14.555 1 95.56 108 MET A O 1
ATOM 809 N N . TRP A 1 109 ? -3.295 -10.414 -16.016 1 96.75 109 TRP A N 1
ATOM 810 C CA . TRP A 1 109 ? -4.652 -10.938 -15.891 1 96.75 109 TRP A CA 1
ATOM 811 C C . TRP A 1 109 ? -5.301 -11.086 -17.266 1 96.75 109 TRP A C 1
ATOM 813 O O . TRP A 1 109 ? -5.438 -10.109 -18 1 96.75 109 TRP A O 1
ATOM 823 N N . THR A 1 110 ? -5.637 -12.312 -17.609 1 96.31 110 THR A N 1
ATOM 824 C CA . THR A 1 110 ? -6.227 -12.57 -18.922 1 96.31 110 THR A CA 1
ATOM 825 C C . THR A 1 110 ? -7.426 -11.656 -19.172 1 96.31 110 THR A C 1
ATOM 827 O O . THR A 1 110 ? -8.25 -11.453 -18.281 1 96.31 110 THR A O 1
ATOM 830 N N . GLY A 1 111 ? -7.395 -10.992 -20.312 1 97 111 GLY A N 1
ATOM 831 C CA . GLY A 1 111 ? -8.453 -10.055 -20.672 1 97 111 GLY A CA 1
ATOM 832 C C . GLY A 1 111 ? -8.078 -8.609 -20.406 1 97 111 GLY A C 1
ATOM 833 O O . GLY A 1 111 ? -8.734 -7.688 -20.906 1 97 111 GLY A O 1
ATOM 834 N N . TYR A 1 112 ? -7.043 -8.438 -19.578 1 97.19 112 TYR A N 1
ATOM 835 C CA . TYR A 1 112 ? -6.633 -7.082 -19.234 1 97.19 112 TYR A CA 1
ATOM 836 C C . TYR A 1 112 ? -5.152 -6.871 -19.531 1 97.19 112 TYR A C 1
ATOM 838 O O . TYR A 1 112 ? -4.504 -6.023 -18.906 1 97.19 112 TYR A O 1
ATOM 846 N N . GLU A 1 113 ? -4.594 -7.602 -20.422 1 94.31 113 GLU A N 1
ATOM 847 C CA . GLU A 1 113 ? -3.168 -7.527 -20.734 1 94.31 113 GLU A CA 1
ATOM 848 C C . GLU A 1 113 ? -2.787 -6.141 -21.25 1 94.31 113 GLU A C 1
ATOM 850 O O . GLU A 1 113 ? -1.672 -5.668 -21.016 1 94.31 113 GLU A O 1
ATOM 855 N N . HIS A 1 114 ? -3.703 -5.477 -21.812 1 95.25 114 HIS A N 1
ATOM 856 C CA . HIS A 1 114 ? -3.453 -4.172 -22.422 1 95.25 114 HIS A CA 1
ATOM 857 C C . HIS A 1 114 ? -3.166 -3.119 -21.344 1 95.25 114 HIS A C 1
ATOM 859 O O . HIS A 1 114 ? -2.637 -2.049 -21.656 1 95.25 114 HIS A O 1
ATOM 865 N N . LEU A 1 115 ? -3.52 -3.363 -20.094 1 96.12 115 LEU A N 1
ATOM 866 C CA . LEU A 1 115 ? -3.246 -2.418 -19.016 1 96.12 115 LEU A CA 1
ATOM 867 C C . LEU A 1 115 ? -1.753 -2.363 -18.703 1 96.12 115 LEU A C 1
ATOM 869 O O . LEU A 1 115 ? -1.274 -1.397 -18.109 1 96.12 115 LEU A O 1
ATOM 873 N N . ASN A 1 116 ? -1.009 -3.408 -19.062 1 94.94 116 ASN A N 1
ATOM 874 C CA . ASN A 1 116 ? 0.429 -3.473 -18.828 1 94.94 116 ASN A CA 1
ATOM 875 C C . ASN A 1 116 ? 0.783 -2.992 -17.422 1 94.94 116 ASN A C 1
ATOM 877 O O . ASN A 1 116 ? 1.665 -2.15 -17.25 1 94.94 116 ASN A O 1
ATOM 881 N N . PHE A 1 117 ? 0.12 -3.541 -16.469 1 96.25 117 PHE A N 1
ATOM 882 C CA . PHE A 1 117 ? 0.246 -3.053 -15.102 1 96.25 117 PHE A CA 1
ATOM 883 C C . PHE A 1 117 ? 1.58 -3.473 -14.492 1 96.25 117 PHE A C 1
ATOM 885 O O . PHE A 1 117 ? 1.859 -4.6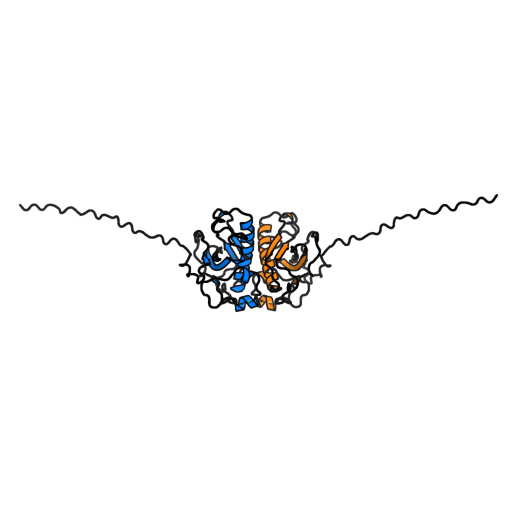68 -14.359 1 96.25 117 PHE A O 1
ATOM 892 N N . THR A 1 118 ? 2.436 -2.566 -14.188 1 95.94 118 THR A N 1
ATOM 893 C CA . THR A 1 118 ? 3.674 -2.738 -13.438 1 95.94 118 THR A CA 1
ATOM 894 C C . THR A 1 118 ? 3.92 -1.548 -12.516 1 95.94 118 THR A C 1
ATOM 896 O O . THR A 1 118 ? 3.969 -0.404 -12.969 1 95.94 118 THR A O 1
ATOM 899 N N . GLN A 1 119 ? 3.969 -1.802 -11.266 1 96.19 119 GLN A N 1
ATOM 900 C CA . GLN A 1 119 ? 4.148 -0.734 -10.289 1 96.19 119 GLN A CA 1
ATOM 901 C C . GLN A 1 119 ? 5.309 -1.043 -9.344 1 96.19 119 GLN A C 1
ATOM 903 O O . GLN A 1 119 ? 5.43 -2.166 -8.852 1 96.19 119 GLN A O 1
ATOM 908 N N . SER A 1 120 ? 6.078 -0.027 -9.07 1 95.94 120 SER A N 1
ATOM 909 C CA . SER A 1 120 ? 7.203 -0.195 -8.156 1 95.94 120 SER A CA 1
ATOM 910 C C . SER A 1 120 ? 6.773 0.003 -6.707 1 95.94 120 SER A C 1
ATOM 912 O O . SER A 1 120 ? 5.902 0.827 -6.422 1 95.94 120 SER A O 1
ATOM 914 N N . MET A 1 121 ? 7.348 -0.73 -5.859 1 95.69 121 MET A N 1
ATOM 915 C CA . MET A 1 121 ? 7.188 -0.558 -4.418 1 95.69 121 MET A CA 1
ATOM 916 C C . MET A 1 121 ? 8.516 -0.737 -3.695 1 95.69 121 MET A C 1
ATOM 918 O O . MET A 1 121 ? 9.32 -1.596 -4.07 1 95.69 121 MET A O 1
ATOM 922 N N . PRO A 1 122 ? 8.711 0.073 -2.709 1 95.06 122 PRO A N 1
ATOM 923 C CA . PRO A 1 122 ? 9.93 -0.123 -1.929 1 95.06 122 PRO A CA 1
ATOM 924 C C . PRO A 1 122 ? 9.953 -1.458 -1.188 1 95.06 122 PRO A C 1
ATOM 926 O O . PRO A 1 122 ? 8.898 -1.958 -0.78 1 95.06 122 PRO A O 1
ATOM 929 N N . ALA A 1 123 ? 11.125 -2 -1.116 1 94.69 123 ALA A N 1
ATOM 930 C CA . ALA A 1 123 ? 11.367 -3.232 -0.369 1 94.69 123 ALA A CA 1
ATOM 931 C C . ALA A 1 123 ? 12.625 -3.119 0.487 1 94.69 123 ALA A C 1
ATOM 933 O O . ALA A 1 123 ? 13.375 -2.143 0.377 1 94.69 123 ALA A O 1
ATOM 934 N N . SER A 1 124 ? 12.727 -3.941 1.458 1 95.81 124 SER A N 1
ATOM 935 C CA . SER A 1 124 ? 13.875 -4.031 2.348 1 95.81 124 SER A CA 1
ATOM 936 C C . SER A 1 124 ? 14.047 -5.445 2.893 1 95.81 124 SER A C 1
ATOM 938 O O . SER A 1 124 ? 13.109 -6.25 2.852 1 95.81 124 SER A O 1
ATOM 940 N N . PRO A 1 125 ? 15.234 -5.738 3.33 1 95.5 125 PRO A N 1
ATOM 941 C CA . PRO A 1 125 ? 15.438 -7.055 3.943 1 95.5 125 PRO A CA 1
ATOM 942 C C . PRO A 1 125 ? 14.547 -7.277 5.164 1 95.5 125 PRO A C 1
ATOM 944 O O . PRO A 1 125 ? 14.336 -8.414 5.582 1 95.5 125 PRO A O 1
ATOM 947 N N . GLU A 1 126 ? 13.984 -6.23 5.719 1 95.81 126 GLU A N 1
ATOM 948 C CA . GLU A 1 126 ? 13.211 -6.312 6.953 1 95.81 126 GLU A CA 1
ATOM 949 C C . GLU A 1 126 ? 11.75 -6.629 6.672 1 95.81 126 GLU A C 1
ATOM 951 O O . GLU A 1 126 ? 11 -6.996 7.582 1 95.81 126 GLU A O 1
ATOM 956 N N . ILE A 1 127 ? 11.328 -6.586 5.438 1 95.44 127 ILE A N 1
ATOM 957 C CA . ILE A 1 127 ? 9.922 -6.758 5.117 1 95.44 127 ILE A CA 1
ATOM 958 C C . ILE A 1 127 ? 9.5 -8.203 5.383 1 95.44 127 ILE A C 1
ATOM 960 O O . ILE A 1 127 ? 10.219 -9.141 5.023 1 95.44 127 ILE A O 1
ATOM 964 N N . SER A 1 128 ? 8.422 -8.367 6.066 1 96.38 128 SER A N 1
ATOM 965 C CA . SER A 1 128 ? 7.918 -9.703 6.359 1 96.38 128 SER A CA 1
ATOM 966 C C . SER A 1 128 ? 6.98 -10.195 5.262 1 96.38 128 SER A C 1
ATOM 968 O O . SER A 1 128 ? 6.5 -9.398 4.449 1 96.38 128 SER A O 1
ATOM 970 N N . ARG A 1 129 ? 6.746 -11.469 5.285 1 97.5 129 ARG A N 1
ATOM 971 C CA . ARG A 1 129 ? 5.832 -12.086 4.336 1 97.5 129 ARG A CA 1
ATOM 972 C C . ARG A 1 129 ? 4.445 -11.461 4.418 1 97.5 129 ARG A C 1
ATOM 974 O O . ARG A 1 129 ? 3.83 -11.164 3.395 1 97.5 129 ARG A O 1
A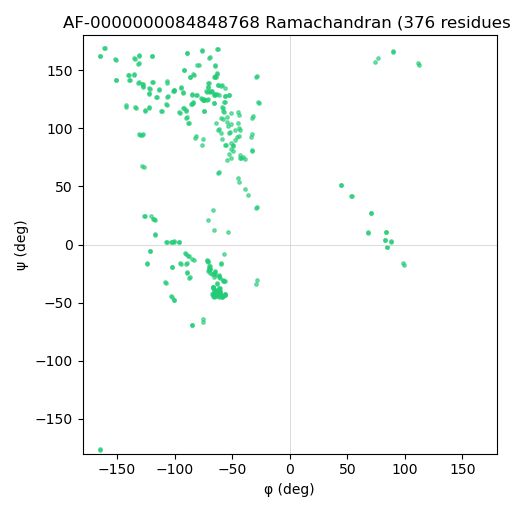TOM 981 N N . GLY A 1 130 ? 3.967 -11.25 5.684 1 97.19 130 GLY A N 1
ATOM 982 C CA . GLY A 1 130 ? 2.666 -10.625 5.871 1 97.19 130 GLY A CA 1
ATOM 983 C C . GLY A 1 130 ? 2.604 -9.211 5.336 1 97.19 130 GLY A C 1
ATOM 984 O O . GLY A 1 130 ? 1.614 -8.82 4.711 1 97.19 130 GLY A O 1
ATOM 985 N N . GLN A 1 131 ? 3.646 -8.453 5.535 1 96.56 131 GLN A N 1
ATOM 986 C CA . GLN A 1 131 ? 3.711 -7.078 5.039 1 96.56 131 GLN A CA 1
ATOM 987 C C . GLN A 1 131 ? 3.729 -7.047 3.514 1 96.56 131 GLN A C 1
ATOM 989 O O . GLN A 1 131 ? 3.029 -6.238 2.896 1 96.56 131 GLN A O 1
ATOM 994 N N . LEU A 1 132 ? 4.527 -7.906 2.957 1 97.5 132 LEU A N 1
ATOM 995 C CA . LEU A 1 132 ? 4.602 -7.961 1.501 1 97.5 132 LEU A CA 1
ATOM 996 C C . LEU A 1 132 ? 3.248 -8.336 0.902 1 97.5 132 LEU A C 1
ATOM 998 O O . LEU A 1 132 ? 2.803 -7.719 -0.069 1 97.5 132 LEU A O 1
ATOM 1002 N N . GLY A 1 133 ? 2.672 -9.32 1.521 1 98.31 133 GLY A N 1
ATOM 1003 C CA . GLY A 1 133 ? 1.342 -9.695 1.066 1 98.31 133 GLY A CA 1
ATOM 1004 C C . GLY A 1 133 ? 0.356 -8.539 1.092 1 98.31 133 GLY A C 1
ATOM 1005 O O . GLY A 1 133 ? -0.411 -8.352 0.146 1 98.31 133 GLY A O 1
ATOM 1006 N N . ALA A 1 134 ? 0.389 -7.781 2.145 1 97.5 134 ALA A N 1
ATOM 1007 C CA . ALA A 1 134 ? -0.509 -6.637 2.281 1 97.5 134 ALA A CA 1
ATOM 1008 C C . ALA A 1 134 ? -0.214 -5.578 1.223 1 97.5 134 ALA A C 1
ATOM 1010 O O . ALA A 1 134 ? -1.134 -4.965 0.676 1 97.5 134 ALA A O 1
ATOM 1011 N N . ARG A 1 135 ? 1.003 -5.355 0.941 1 97.38 135 ARG A N 1
ATOM 1012 C CA . ARG A 1 135 ? 1.375 -4.387 -0.083 1 97.38 135 ARG A CA 1
ATOM 1013 C C . ARG A 1 135 ? 0.904 -4.836 -1.462 1 97.38 135 ARG A C 1
ATOM 1015 O O . ARG A 1 135 ? 0.392 -4.031 -2.242 1 97.38 135 ARG A O 1
ATOM 1022 N N . VAL A 1 136 ? 1.087 -6.086 -1.713 1 98.44 136 VAL A N 1
ATOM 1023 C CA . VAL A 1 136 ? 0.627 -6.637 -2.984 1 98.44 136 VAL A CA 1
ATOM 1024 C C . VAL A 1 136 ? -0.889 -6.492 -3.094 1 98.44 136 VAL A C 1
ATOM 1026 O O . VAL A 1 136 ? -1.409 -6.133 -4.152 1 98.44 136 VAL A O 1
ATOM 1029 N N . ALA A 1 137 ? -1.553 -6.742 -2.002 1 98.44 137 ALA A N 1
ATOM 1030 C CA . ALA A 1 137 ? -3.008 -6.617 -2 1 98.44 137 ALA A CA 1
ATOM 1031 C C . ALA A 1 137 ? -3.438 -5.188 -2.32 1 98.44 137 ALA A C 1
ATOM 1033 O O . ALA A 1 137 ? -4.414 -4.973 -3.041 1 98.44 137 ALA A O 1
ATOM 1034 N N . LEU A 1 138 ? -2.713 -4.273 -1.826 1 97.19 138 LEU A N 1
ATOM 1035 C CA . LEU A 1 138 ? -3.014 -2.875 -2.113 1 97.19 138 LEU A CA 1
ATOM 1036 C C . LEU A 1 138 ? -2.82 -2.57 -3.596 1 97.19 138 LEU A C 1
ATOM 1038 O O . LEU A 1 138 ? -3.613 -1.836 -4.191 1 97.19 138 LEU A O 1
ATOM 1042 N N . GLN A 1 139 ? -1.832 -3.088 -4.188 1 97.69 139 GLN A N 1
ATOM 1043 C CA . GLN A 1 139 ? -1.604 -2.906 -5.617 1 97.69 139 GLN A CA 1
ATOM 1044 C C . GLN A 1 139 ? -2.688 -3.598 -6.441 1 97.69 139 GLN A C 1
ATOM 1046 O O . GLN A 1 139 ? -3.105 -3.086 -7.48 1 97.69 139 GLN A O 1
ATOM 1051 N N . PHE A 1 140 ? -3.104 -4.715 -5.965 1 98.38 140 PHE A N 1
ATOM 1052 C CA . PHE A 1 140 ? -4.191 -5.395 -6.66 1 98.38 140 PHE A CA 1
ATOM 1053 C C . PHE A 1 140 ? -5.48 -4.59 -6.562 1 98.38 140 PHE A C 1
ATOM 1055 O O . PHE A 1 140 ? -6.293 -4.594 -7.488 1 98.38 140 PHE A O 1
ATOM 1062 N N . TRP A 1 141 ? -5.668 -3.986 -5.422 1 97.31 141 TRP A N 1
ATOM 1063 C CA . TRP A 1 141 ? -6.828 -3.107 -5.297 1 97.31 141 TRP A CA 1
ATOM 1064 C C . TRP A 1 141 ? -6.816 -2.035 -6.379 1 97.31 141 TRP A C 1
ATOM 1066 O O . TRP A 1 141 ? -7.836 -1.795 -7.035 1 97.31 141 TRP A O 1
ATOM 1076 N N . LEU A 1 142 ? -5.703 -1.473 -6.625 1 96.44 142 LEU A N 1
ATOM 1077 C CA . LEU A 1 142 ? -5.551 -0.469 -7.672 1 96.44 142 LEU A CA 1
ATOM 1078 C C . LEU A 1 142 ? -5.801 -1.076 -9.047 1 96.44 142 LEU A C 1
ATOM 1080 O O . LEU A 1 142 ? -6.488 -0.478 -9.883 1 96.44 142 LEU A O 1
ATOM 1084 N N . PHE A 1 143 ? -5.258 -2.217 -9.266 1 98.12 143 PHE A N 1
ATOM 1085 C CA . PHE A 1 143 ? -5.441 -2.91 -10.531 1 98.12 143 PHE A CA 1
ATOM 1086 C C . PHE A 1 143 ? -6.922 -3.17 -10.797 1 98.12 143 PHE A C 1
ATOM 1088 O O . PHE A 1 143 ? -7.402 -2.965 -11.914 1 98.12 143 PHE A O 1
ATOM 1095 N N . VAL A 1 144 ? -7.559 -3.623 -9.766 1 97.94 144 VAL A N 1
ATOM 1096 C CA . VAL A 1 144 ? -8.977 -3.941 -9.883 1 97.94 144 VAL A CA 1
ATOM 1097 C C . VAL A 1 144 ? -9.766 -2.682 -10.242 1 97.94 144 VAL A C 1
ATOM 1099 O O . VAL A 1 144 ? -10.656 -2.717 -11.094 1 97.94 144 VAL A O 1
ATOM 1102 N N . GLU A 1 145 ? -9.43 -1.596 -9.656 1 95.94 145 GLU A N 1
ATOM 1103 C CA . GLU A 1 145 ? -10.086 -0.332 -9.977 1 95.94 145 GLU A CA 1
ATOM 1104 C C . GLU A 1 145 ? -9.875 0.053 -11.438 1 95.94 145 GLU A C 1
ATOM 1106 O O . GLU A 1 145 ? -10.812 0.481 -12.109 1 95.94 145 GLU A O 1
ATOM 1111 N N . LEU A 1 146 ? -8.695 -0.115 -11.891 1 96.5 146 LEU A N 1
ATOM 1112 C CA . LEU A 1 146 ? -8.383 0.187 -13.281 1 96.5 146 LEU A CA 1
ATOM 1113 C C . LEU A 1 146 ? -9.109 -0.763 -14.227 1 96.5 146 LEU A C 1
ATOM 1115 O O . LEU A 1 146 ? -9.656 -0.335 -15.242 1 96.5 146 LEU A O 1
ATOM 1119 N N . ALA A 1 147 ? -9.102 -2.002 -13.867 1 97.94 147 ALA A N 1
ATOM 1120 C CA . ALA A 1 147 ? -9.727 -3.027 -14.695 1 97.94 147 ALA A CA 1
ATOM 1121 C C . ALA A 1 147 ? -11.227 -2.77 -14.852 1 97.94 147 ALA A C 1
ATOM 1123 O O . ALA A 1 147 ? -11.781 -2.947 -15.93 1 97.94 147 ALA A O 1
ATOM 1124 N N . GLN A 1 148 ? -11.789 -2.309 -13.805 1 96.94 148 GLN A N 1
ATOM 1125 C CA . GLN A 1 148 ? -13.227 -2.076 -13.812 1 96.94 148 GLN A CA 1
ATOM 1126 C C . GLN A 1 148 ? -13.594 -0.915 -14.734 1 96.94 148 GLN A C 1
ATOM 1128 O O . GLN A 1 148 ? -14.727 -0.821 -15.203 1 96.94 148 GLN A O 1
ATOM 1133 N N . LYS A 1 149 ? -12.648 -0.101 -15 1 95.94 149 LYS A N 1
ATOM 1134 C CA . LYS A 1 149 ? -12.867 1.041 -15.883 1 95.94 149 LYS A CA 1
ATOM 1135 C C . LYS A 1 149 ? -12.43 0.724 -17.312 1 95.94 149 LYS A C 1
ATOM 1137 O O . LYS A 1 149 ? -12.508 1.58 -18.188 1 95.94 149 LYS A O 1
ATOM 1142 N N . SER A 1 150 ? -12 -0.475 -17.5 1 96.88 150 SER A N 1
ATOM 1143 C CA . SER A 1 150 ? -11.477 -0.872 -18.797 1 96.88 150 SER A CA 1
ATOM 1144 C C . SER A 1 150 ? -12.289 -2.016 -19.391 1 96.88 150 SER A C 1
ATOM 1146 O O . SER A 1 150 ? -13 -2.717 -18.672 1 96.88 150 SER A O 1
ATOM 1148 N N . SER A 1 151 ? -12.125 -2.178 -20.703 1 96.31 151 SER A N 1
ATOM 1149 C CA . SER A 1 151 ? -12.781 -3.305 -21.359 1 96.31 151 SER A CA 1
ATOM 1150 C C . SER A 1 151 ? -11.953 -4.578 -21.234 1 96.31 151 SER A C 1
ATOM 1152 O O . SER A 1 151 ? -10.727 -4.523 -21.172 1 96.31 151 SER A O 1
ATOM 1154 N N . SER A 1 152 ? -12.672 -5.652 -21.141 1 96.88 152 SER A N 1
ATOM 1155 C CA . SER A 1 152 ? -12.008 -6.949 -21.078 1 96.88 152 SER A CA 1
ATOM 1156 C C . SER A 1 152 ? -12.172 -7.715 -22.391 1 96.88 152 SER A C 1
ATOM 1158 O O . SER A 1 152 ? -13.25 -7.703 -22.984 1 96.88 152 SER A O 1
ATOM 1160 N N . THR A 1 153 ? -11.172 -8.352 -22.828 1 96.62 153 THR A N 1
ATOM 1161 C CA . THR A 1 153 ? -11.25 -9.18 -24.016 1 96.62 153 THR A CA 1
ATOM 1162 C C . THR A 1 153 ? -11.633 -10.617 -23.656 1 96.62 153 THR A C 1
ATOM 1164 O O . THR A 1 153 ? -11.828 -11.453 -24.547 1 96.62 153 THR A O 1
ATOM 1167 N N . ASN A 1 154 ? -11.68 -10.945 -22.406 1 96.12 154 ASN A N 1
ATOM 1168 C CA . ASN A 1 154 ? -12.055 -12.273 -21.922 1 96.12 154 ASN A CA 1
ATOM 1169 C C . ASN A 1 154 ? -13.156 -12.195 -20.875 1 96.12 154 ASN A C 1
ATOM 1171 O O . ASN A 1 154 ? -12.883 -12.07 -19.688 1 96.12 154 ASN A O 1
ATOM 1175 N N . PRO A 1 155 ? -14.383 -12.344 -21.25 1 95.31 155 PRO A N 1
ATOM 1176 C CA . PRO A 1 155 ? -15.531 -12.156 -20.344 1 95.31 155 PRO A CA 1
ATOM 1177 C C . PRO A 1 155 ? -15.523 -13.125 -19.172 1 95.31 155 PRO A C 1
ATOM 1179 O O . PRO A 1 155 ? -16.047 -12.797 -18.094 1 95.31 155 PRO A O 1
ATOM 1182 N N . LYS A 1 156 ? -14.969 -14.258 -19.297 1 95.31 156 LYS A N 1
ATOM 1183 C CA . LYS A 1 156 ? -14.945 -15.266 -18.25 1 95.31 156 LYS A CA 1
ATOM 1184 C C . LYS A 1 156 ? -14.117 -14.789 -17.047 1 95.31 156 LYS A C 1
ATOM 1186 O O . LYS A 1 156 ? -14.383 -15.18 -15.914 1 95.31 156 LYS A O 1
ATOM 1191 N N . TRP A 1 157 ? -13.211 -13.922 -17.312 1 97 157 TRP A N 1
ATOM 1192 C CA . TRP A 1 157 ? -12.266 -13.5 -16.281 1 97 157 TRP A CA 1
ATOM 1193 C C . TRP A 1 157 ? -12.406 -12.016 -15.984 1 97 157 TRP A C 1
ATOM 1195 O O . TRP A 1 157 ? -11.469 -11.383 -15.477 1 97 157 TRP A O 1
ATOM 1205 N N . LYS A 1 158 ? -13.57 -11.539 -16.328 1 97.88 158 LYS A N 1
ATOM 1206 C CA . LYS A 1 158 ? -13.812 -10.109 -16.172 1 97.88 158 LYS A CA 1
ATOM 1207 C C . LYS A 1 158 ? -13.859 -9.727 -14.688 1 97.88 158 LYS A C 1
ATOM 1209 O O . LYS A 1 158 ? -14.531 -10.391 -13.891 1 97.88 158 LYS A O 1
ATOM 1214 N N . ILE A 1 159 ? -13.164 -8.695 -14.336 1 97.81 159 ILE A N 1
ATOM 1215 C CA . ILE A 1 159 ? -13.133 -8.188 -12.969 1 97.81 159 ILE A CA 1
ATOM 1216 C C . ILE A 1 159 ? -14.25 -7.172 -12.773 1 97.81 159 ILE A C 1
ATOM 1218 O O . ILE A 1 159 ? -14.227 -6.086 -13.352 1 97.81 159 ILE A O 1
ATOM 1222 N N . ASN A 1 160 ? -15.156 -7.527 -12.062 1 96.19 160 ASN A N 1
ATOM 1223 C CA . ASN A 1 160 ? -16.25 -6.66 -11.633 1 96.19 160 ASN A CA 1
ATOM 1224 C C . ASN A 1 160 ? -17.031 -7.273 -10.469 1 96.19 160 ASN A C 1
ATOM 1226 O O . ASN A 1 160 ? -16.641 -8.32 -9.953 1 96.19 160 ASN A O 1
ATOM 1230 N N . ARG A 1 161 ? -18.031 -6.668 -10.039 1 92.81 161 ARG A N 1
ATOM 1231 C CA . ARG A 1 161 ? -18.766 -7.07 -8.844 1 92.81 161 ARG A CA 1
ATOM 1232 C C . ARG A 1 161 ? -19.516 -8.375 -9.07 1 92.81 161 ARG A C 1
ATOM 1234 O O . ARG A 1 161 ? -19.766 -9.133 -8.133 1 92.81 161 ARG A O 1
ATOM 1241 N N . THR A 1 162 ? -19.75 -8.68 -10.281 1 93.81 162 THR A N 1
ATOM 1242 C CA . THR A 1 162 ? -20.625 -9.812 -10.578 1 93.81 162 THR A CA 1
ATOM 1243 C C . THR A 1 162 ? -19.797 -11.031 -11 1 93.81 162 THR A C 1
ATOM 1245 O O . THR A 1 162 ? -20.094 -12.148 -10.578 1 93.81 162 THR A O 1
ATOM 1248 N N . THR A 1 163 ? -18.812 -10.875 -11.844 1 95.88 163 THR A N 1
ATOM 1249 C CA . THR A 1 163 ? -18.031 -11.992 -12.367 1 95.88 163 THR A CA 1
ATOM 1250 C C . THR A 1 163 ? -16.906 -12.359 -11.406 1 95.88 163 THR A C 1
ATOM 1252 O O . THR A 1 163 ? -16.953 -13.391 -10.734 1 95.88 163 THR A O 1
ATOM 1255 N N . ILE A 1 164 ? -15.914 -11.523 -11.266 1 97.75 164 ILE A N 1
ATOM 1256 C CA . ILE A 1 164 ? -14.836 -11.75 -10.312 1 97.75 164 ILE A CA 1
ATOM 1257 C C . ILE A 1 164 ? -14.609 -10.5 -9.469 1 97.75 164 ILE A C 1
ATOM 1259 O O . ILE A 1 164 ? -13.883 -9.594 -9.883 1 97.75 164 ILE A O 1
ATOM 1263 N N . PRO A 1 165 ? -15.242 -10.453 -8.32 1 97.5 165 PRO A N 1
ATOM 1264 C CA . PRO A 1 165 ? -14.969 -9.344 -7.406 1 97.5 165 PRO A CA 1
ATOM 1265 C C . PRO A 1 165 ? -13.633 -9.5 -6.684 1 97.5 165 PRO A C 1
ATOM 1267 O O . PRO A 1 165 ? -13.047 -10.586 -6.684 1 97.5 165 PRO A O 1
ATOM 1270 N N . PHE A 1 166 ? -13.188 -8.477 -6.066 1 97.56 166 PHE A N 1
ATOM 1271 C CA . PHE A 1 166 ? -11.914 -8.43 -5.344 1 97.56 166 PHE A CA 1
ATOM 1272 C C . PHE A 1 166 ? -11.875 -9.5 -4.262 1 97.56 166 PHE A C 1
ATOM 1274 O O . PHE A 1 166 ? -10.82 -10.094 -4.008 1 97.56 166 PHE A O 1
ATOM 1281 N N . GLU A 1 167 ? -12.977 -9.836 -3.707 1 96.81 167 GLU A N 1
ATOM 1282 C CA . GLU A 1 167 ? -13.086 -10.727 -2.557 1 96.81 167 GLU A CA 1
ATOM 1283 C C . GLU A 1 167 ? -12.789 -12.172 -2.949 1 96.81 167 GLU A C 1
ATOM 1285 O O . GLU A 1 167 ? -12.562 -13.023 -2.084 1 96.81 167 GLU A O 1
ATOM 1290 N N . LYS A 1 168 ? -12.758 -12.422 -4.199 1 98.06 168 LYS A N 1
ATOM 1291 C CA . LYS A 1 168 ? -12.586 -13.797 -4.66 1 98.06 168 LYS A CA 1
ATOM 1292 C C . LYS A 1 168 ? -11.164 -14.047 -5.137 1 98.06 168 LYS A C 1
ATOM 1294 O O . LYS A 1 168 ? -10.844 -15.125 -5.633 1 98.06 168 LYS A O 1
ATOM 1299 N N . ILE A 1 169 ? -10.352 -13.039 -5.016 1 98.56 169 ILE A N 1
ATOM 1300 C CA . ILE A 1 169 ? -8.984 -13.141 -5.527 1 98.56 169 ILE A CA 1
ATOM 1301 C C . ILE A 1 169 ? -8.047 -13.578 -4.402 1 98.56 169 ILE A C 1
ATOM 1303 O O . ILE A 1 169 ? -8.109 -13.047 -3.291 1 98.56 169 ILE A O 1
ATOM 1307 N N . PHE A 1 170 ? -7.16 -14.531 -4.727 1 98.75 170 PHE A N 1
ATOM 1308 C CA . PHE A 1 170 ? -6.191 -15.086 -3.787 1 98.75 170 PHE A CA 1
ATOM 1309 C C . PHE A 1 170 ? -4.77 -14.891 -4.301 1 98.75 170 PHE A C 1
ATOM 1311 O O . PHE A 1 170 ? -4.496 -15.109 -5.48 1 98.75 170 PHE A O 1
ATOM 1318 N N . LEU A 1 171 ? -3.92 -14.453 -3.416 1 98.69 171 LEU A N 1
ATOM 1319 C CA . LEU A 1 171 ? -2.492 -14.406 -3.719 1 98.69 171 LEU A CA 1
ATOM 1320 C C . LEU A 1 171 ? -1.829 -15.742 -3.42 1 98.69 171 LEU A C 1
ATOM 1322 O O . LEU A 1 171 ? -1.846 -16.203 -2.279 1 98.69 171 LEU A O 1
ATOM 1326 N N . VAL A 1 172 ? -1.219 -16.344 -4.434 1 98.12 172 VAL A N 1
ATOM 1327 C CA . VAL A 1 172 ? -0.615 -17.656 -4.273 1 98.12 172 VAL A CA 1
ATOM 1328 C C . VAL A 1 172 ? 0.895 -17.516 -4.09 1 98.12 172 VAL A C 1
ATOM 1330 O O . VAL A 1 172 ? 1.474 -18.109 -3.18 1 98.12 172 VAL A O 1
ATOM 1333 N N . ALA A 1 173 ? 1.506 -16.719 -4.945 1 97.25 173 ALA A N 1
ATOM 1334 C CA . ALA A 1 173 ? 2.959 -16.578 -4.883 1 97.25 173 ALA A CA 1
ATOM 1335 C C . ALA A 1 173 ? 3.428 -15.359 -5.676 1 97.25 173 ALA A C 1
ATOM 1337 O O . ALA A 1 173 ? 2.658 -14.773 -6.445 1 97.25 173 ALA A O 1
ATOM 1338 N N . LEU A 1 174 ? 4.602 -14.953 -5.391 1 96.06 174 LEU A N 1
ATOM 1339 C CA . LEU A 1 174 ? 5.336 -14.008 -6.223 1 96.06 174 LEU A CA 1
ATOM 1340 C C . LEU A 1 174 ? 6.555 -14.664 -6.855 1 96.06 174 LEU A C 1
ATOM 1342 O O . LEU A 1 174 ? 7.324 -15.344 -6.168 1 96.06 174 LEU A O 1
ATOM 1346 N N . HIS A 1 175 ? 6.691 -14.414 -8.125 1 93.38 175 HIS A N 1
ATOM 1347 C CA . HIS A 1 175 ? 7.828 -14.969 -8.852 1 93.38 175 HIS A CA 1
ATOM 1348 C C . HIS A 1 175 ? 8.734 -13.867 -9.375 1 93.38 175 HIS A C 1
ATOM 1350 O O . HIS A 1 175 ? 8.289 -12.969 -10.094 1 93.38 175 HIS A O 1
ATOM 1356 N N . SER A 1 176 ? 9.984 -13.953 -9.062 1 92.81 176 SER A N 1
ATOM 1357 C CA . SER A 1 176 ? 10.945 -13.039 -9.664 1 92.81 176 SER A CA 1
ATOM 1358 C C . SER A 1 176 ? 11.234 -13.406 -11.117 1 92.81 176 SER A C 1
ATOM 1360 O O . SER A 1 176 ? 11.617 -14.539 -11.414 1 92.81 176 SER A O 1
ATOM 1362 N N . ILE A 1 177 ? 11.031 -12.438 -12.008 1 89.31 177 ILE A N 1
ATOM 1363 C CA . ILE A 1 177 ? 11.211 -12.766 -13.414 1 89.31 177 ILE A CA 1
ATOM 1364 C C . ILE A 1 177 ? 12.359 -11.938 -14 1 89.31 177 ILE A C 1
ATOM 1366 O O . ILE A 1 177 ? 12.508 -11.852 -15.219 1 89.31 177 ILE A O 1
ATOM 1370 N N . GLY A 1 178 ? 13.109 -11.211 -13.133 1 85.56 178 GLY A N 1
ATOM 1371 C CA . GLY A 1 178 ? 14.273 -10.453 -13.555 1 85.56 178 GLY A CA 1
ATOM 1372 C C . GLY A 1 178 ? 14.078 -8.953 -13.453 1 85.56 178 GLY A C 1
ATOM 1373 O O . GLY A 1 178 ? 12.945 -8.469 -13.422 1 85.56 178 GLY A O 1
ATOM 1374 N N . ASN A 1 179 ? 15.195 -8.25 -13.312 1 86.38 179 ASN A N 1
ATOM 1375 C CA . ASN A 1 179 ? 15.219 -6.789 -13.297 1 86.38 179 ASN A CA 1
ATOM 1376 C C . ASN A 1 179 ? 14.258 -6.23 -12.25 1 86.38 179 ASN A C 1
ATOM 1378 O O . ASN A 1 179 ? 13.453 -5.344 -12.547 1 86.38 179 ASN A O 1
ATOM 1382 N N . ASP A 1 180 ? 14.219 -6.824 -11.078 1 90.38 180 ASP A N 1
ATOM 1383 C CA . ASP A 1 180 ? 13.445 -6.406 -9.914 1 90.38 180 ASP A CA 1
ATOM 1384 C C . ASP A 1 180 ? 11.945 -6.566 -10.164 1 90.38 180 ASP A C 1
ATOM 1386 O O . ASP A 1 180 ? 11.125 -6.055 -9.406 1 90.38 180 ASP A O 1
ATOM 1390 N N . THR A 1 181 ? 11.688 -7.266 -11.297 1 93.88 181 THR A N 1
ATOM 1391 C CA . THR A 1 181 ? 10.273 -7.461 -11.609 1 93.88 181 THR A CA 1
ATOM 1392 C C . THR A 1 181 ? 9.773 -8.781 -11.031 1 93.88 181 THR A C 1
ATOM 1394 O O . THR A 1 181 ? 10.43 -9.812 -11.164 1 93.88 181 THR A O 1
ATOM 1397 N N . TRP A 1 182 ? 8.703 -8.68 -10.391 1 95.06 182 TRP A N 1
ATOM 1398 C CA . TRP A 1 182 ? 8.031 -9.82 -9.781 1 95.06 182 TRP A CA 1
ATOM 1399 C C . TRP A 1 182 ? 6.609 -9.961 -10.305 1 95.06 182 TRP A C 1
ATOM 1401 O O . TRP A 1 182 ? 5.863 -8.977 -10.359 1 95.06 182 TRP A O 1
ATOM 1411 N N . GLN A 1 183 ? 6.301 -11.164 -10.719 1 95.06 183 GLN A N 1
ATOM 1412 C CA . GLN A 1 183 ? 4.953 -11.422 -11.211 1 95.06 183 GLN A CA 1
ATOM 1413 C C . GLN A 1 183 ? 4.109 -12.133 -10.156 1 95.06 183 GLN A C 1
ATOM 1415 O O . GLN A 1 183 ? 4.555 -13.102 -9.547 1 95.06 183 GLN A O 1
ATOM 1420 N N . ALA A 1 184 ? 2.949 -11.617 -9.969 1 97 184 ALA A N 1
ATOM 1421 C CA . ALA A 1 184 ? 2.051 -12.234 -9 1 97 184 ALA A CA 1
ATOM 1422 C C . ALA A 1 184 ? 1.337 -13.438 -9.602 1 97 184 ALA A C 1
ATOM 1424 O O . ALA A 1 184 ? 0.814 -13.367 -10.719 1 97 184 ALA A O 1
ATOM 1425 N N . ASP A 1 185 ? 1.408 -14.516 -8.898 1 96 185 ASP A N 1
ATOM 1426 C CA . ASP A 1 185 ? 0.593 -15.703 -9.148 1 96 185 ASP A CA 1
ATOM 1427 C C . ASP A 1 185 ? -0.692 -15.672 -8.328 1 96 185 ASP A C 1
ATOM 1429 O O . ASP A 1 185 ? -0.646 -15.703 -7.094 1 96 185 ASP A O 1
ATOM 1433 N N . VAL A 1 186 ? -1.841 -15.648 -9.062 1 97.81 186 VAL A N 1
ATOM 1434 C CA . VAL A 1 186 ? -3.1 -15.453 -8.352 1 97.81 186 VAL A CA 1
ATOM 1435 C C . VAL A 1 186 ? -4.121 -16.5 -8.805 1 97.81 186 VAL A C 1
ATOM 1437 O O . VAL A 1 186 ? -3.994 -17.062 -9.898 1 97.81 186 VAL A O 1
ATOM 1440 N N . ALA A 1 187 ? -5.062 -16.734 -7.91 1 97.94 187 ALA A N 1
ATOM 1441 C CA . ALA A 1 187 ? -6.188 -17.625 -8.164 1 97.94 187 ALA A CA 1
ATOM 1442 C C . ALA A 1 187 ? -7.512 -16.953 -7.789 1 97.94 187 ALA A C 1
ATOM 1444 O O . ALA A 1 187 ? -7.52 -15.906 -7.145 1 97.94 187 ALA A O 1
ATOM 1445 N N . VAL A 1 188 ? -8.602 -17.547 -8.328 1 97.94 188 VAL A N 1
ATOM 1446 C CA . VAL A 1 188 ? -9.922 -17 -8.039 1 97.94 188 VAL A CA 1
ATOM 1447 C C . VAL A 1 188 ? -10.891 -18.125 -7.695 1 97.94 188 VAL A C 1
ATOM 1449 O O . VAL A 1 188 ? -10.766 -19.25 -8.219 1 97.94 188 VAL A O 1
ATOM 1452 N N . ASP A 1 189 ? -11.773 -17.828 -6.828 1 96 189 ASP A N 1
ATOM 1453 C CA . ASP A 1 189 ? -12.898 -18.734 -6.617 1 96 189 ASP A CA 1
ATOM 1454 C C . ASP A 1 189 ? -14.07 -18.375 -7.535 1 96 189 ASP A C 1
ATOM 1456 O O . ASP A 1 189 ? -14.633 -17.281 -7.434 1 96 189 ASP A O 1
ATOM 1460 N N . LEU A 1 190 ? -14.398 -19.281 -8.438 1 91.31 190 LEU A N 1
ATOM 1461 C CA . LEU A 1 190 ? -15.461 -19.047 -9.414 1 91.31 190 LEU A CA 1
ATOM 1462 C C . LEU A 1 190 ? -16.766 -19.688 -8.953 1 91.31 190 LEU A C 1
ATOM 1464 O O . LEU A 1 190 ? -16.75 -20.719 -8.281 1 91.31 190 LEU A O 1
ATOM 1468 N N . MET B 1 1 ? -43.438 83.062 18.781 1 29.34 1 MET B N 1
ATOM 1469 C CA . MET B 1 1 ? -43.719 81.938 17.875 1 29.34 1 MET B CA 1
ATOM 1470 C C . MET B 1 1 ? -42.469 81.062 17.734 1 29.34 1 MET B C 1
ATOM 1472 O O . MET B 1 1 ? -41.469 81.5 17.172 1 29.34 1 MET B O 1
ATOM 1476 N N . PRO B 1 2 ? -42.125 80.25 18.828 1 32.66 2 PRO B N 1
ATOM 1477 C CA . PRO B 1 2 ? -40.906 79.5 19.188 1 32.66 2 PRO B CA 1
ATOM 1478 C C . PRO B 1 2 ? -40.562 78.438 18.188 1 32.66 2 PRO B C 1
ATOM 1480 O O . PRO B 1 2 ? -41.469 77.75 17.672 1 32.66 2 PRO B O 1
ATOM 1483 N N . ARG B 1 3 ? -39.656 78.688 17.312 1 30.73 3 ARG B N 1
ATOM 1484 C CA . ARG B 1 3 ? -39.094 77.938 16.188 1 30.73 3 ARG B CA 1
ATOM 1485 C C . ARG B 1 3 ? -38.625 76.562 16.641 1 30.73 3 ARG B C 1
ATOM 1487 O O . ARG B 1 3 ? -37.75 76.438 17.5 1 30.73 3 ARG B O 1
ATOM 1494 N N . TYR B 1 4 ? -39.5 75.625 16.828 1 31.48 4 TYR B N 1
ATOM 1495 C CA . TYR B 1 4 ? -39.25 74.188 17.203 1 31.48 4 TYR B CA 1
ATOM 1496 C C . TYR B 1 4 ? -38.312 73.562 16.234 1 31.48 4 TYR B C 1
ATOM 1498 O O . TYR B 1 4 ? -38.594 73.375 15.039 1 31.48 4 TYR B O 1
ATOM 1506 N N . HIS B 1 5 ? -37 73.938 16.312 1 28.33 5 HIS B N 1
ATOM 1507 C CA . HIS B 1 5 ? -36 73.312 15.469 1 28.33 5 HIS B CA 1
ATOM 1508 C C . HIS B 1 5 ? -36.031 71.75 15.57 1 28.33 5 HIS B C 1
ATOM 1510 O O . HIS B 1 5 ? -36.062 71.25 16.672 1 28.33 5 HIS B O 1
ATOM 1516 N N . SER B 1 6 ? -36.719 71.125 14.641 1 29.44 6 SER B N 1
ATOM 1517 C CA . SER B 1 6 ? -36.812 69.688 14.391 1 29.44 6 SER B CA 1
ATOM 1518 C C . SER B 1 6 ? -35.438 69 14.328 1 29.44 6 SER B C 1
ATOM 1520 O O . SER B 1 6 ? -34.594 69.438 13.539 1 29.44 6 SER B O 1
ATOM 1522 N N . SER B 1 7 ? -34.812 68.688 15.477 1 28.83 7 SER B N 1
ATOM 1523 C CA . SER B 1 7 ? -33.562 67.938 15.688 1 28.83 7 SER B CA 1
ATOM 1524 C C . SER B 1 7 ? -33.5 66.688 14.797 1 28.83 7 SER B C 1
ATOM 1526 O O . SER B 1 7 ? -34.312 65.812 14.914 1 28.83 7 SER B O 1
ATOM 1528 N N . ILE B 1 8 ? -33.188 66.938 13.516 1 29.92 8 ILE B N 1
ATOM 1529 C CA . ILE B 1 8 ? -32.969 65.938 12.453 1 29.92 8 ILE B CA 1
ATOM 1530 C C . ILE B 1 8 ? -32.094 64.812 12.977 1 29.92 8 ILE B C 1
ATOM 1532 O O . ILE B 1 8 ? -31.062 65.062 13.617 1 29.92 8 ILE B O 1
ATOM 1536 N N . HIS B 1 9 ? -32.719 63.625 13.266 1 30.78 9 HIS B N 1
ATOM 1537 C CA . HIS B 1 9 ? -32.156 62.344 13.656 1 30.78 9 HIS B CA 1
ATOM 1538 C C . HIS B 1 9 ? -30.938 61.969 12.812 1 30.78 9 HIS B C 1
ATOM 1540 O O . HIS B 1 9 ? -30.906 62.281 11.609 1 30.78 9 HIS B O 1
ATOM 1546 N N . ARG B 1 10 ? -29.781 61.969 13.414 1 32.12 10 ARG B N 1
ATOM 1547 C CA . ARG B 1 10 ? -28.469 61.625 12.875 1 32.12 10 ARG B CA 1
ATOM 1548 C C . ARG B 1 10 ? -28.5 60.281 12.172 1 32.12 10 ARG B C 1
ATOM 1550 O O . ARG B 1 10 ? -29.047 59.312 12.703 1 32.12 10 ARG B O 1
ATOM 1557 N N . PRO B 1 11 ? -28.328 60.188 10.836 1 29.22 11 PRO B N 1
ATOM 1558 C CA . PRO B 1 11 ? -28.297 58.938 10.094 1 29.22 11 PRO B CA 1
ATOM 1559 C C . PRO B 1 11 ? -27.312 57.906 10.688 1 29.22 11 PRO B C 1
ATOM 1561 O O . PRO B 1 11 ? -26.25 58.312 11.164 1 29.22 11 PRO B O 1
ATOM 1564 N N . VAL B 1 12 ? -27.812 56.906 11.383 1 29.11 12 VAL B N 1
ATOM 1565 C CA . VAL B 1 12 ? -27.078 55.75 11.93 1 29.11 12 VAL B CA 1
ATOM 1566 C C . VAL B 1 12 ? -26.203 55.125 10.836 1 29.11 12 VAL B C 1
ATOM 1568 O O . VAL B 1 12 ? -26.688 54.812 9.758 1 29.11 12 VAL B O 1
ATOM 1571 N N . PHE B 1 13 ? -24.984 55.656 10.656 1 26.03 13 PHE B N 1
ATOM 1572 C CA . PHE B 1 13 ? -24.047 55.031 9.719 1 26.03 13 PHE B CA 1
ATOM 1573 C C . PHE B 1 13 ? -23.906 53.562 10.031 1 26.03 13 PHE B C 1
ATOM 1575 O O . PHE B 1 13 ? -23.609 53.156 11.164 1 26.03 13 PHE B O 1
ATOM 1582 N N . PRO B 1 14 ? -24.656 52.625 9.32 1 26.61 14 PRO B N 1
ATOM 1583 C CA . PRO B 1 14 ? -24.594 51.156 9.445 1 26.61 14 PRO B CA 1
ATOM 1584 C C . PRO B 1 14 ? -23.188 50.594 9.273 1 26.61 14 PRO B C 1
ATOM 1586 O O . PRO B 1 14 ? -23.016 49.406 9.133 1 26.61 14 PRO B O 1
ATOM 1589 N N . SER B 1 15 ? -22.156 51.438 9.25 1 26.59 15 SER B N 1
ATOM 1590 C CA . SER B 1 15 ? -21.031 50.719 8.641 1 26.59 15 SER B CA 1
ATOM 1591 C C . SER B 1 15 ? -20.562 49.562 9.5 1 26.59 15 SER B C 1
ATOM 1593 O O . SER B 1 15 ? -19.422 49.531 9.945 1 26.59 15 SER B O 1
ATOM 1595 N N . GLN B 1 16 ? -21.234 49.094 10.523 1 28.53 16 GLN B N 1
ATOM 1596 C CA . GLN B 1 16 ? -20.484 48.062 11.227 1 28.53 16 GLN B CA 1
ATOM 1597 C C . GLN B 1 16 ? -20.203 46.875 10.312 1 28.53 16 GLN B C 1
ATOM 1599 O O . GLN B 1 16 ? -21.094 46.094 10.016 1 28.53 16 GLN B O 1
ATOM 1604 N N . VAL B 1 17 ? -19.453 47.062 9.227 1 27.14 17 VAL B N 1
ATOM 1605 C CA . VAL B 1 17 ? -19.031 45.875 8.492 1 27.14 17 VAL B CA 1
ATOM 1606 C C . VAL B 1 17 ? -18.391 44.875 9.445 1 27.14 17 VAL B C 1
ATOM 1608 O O . VAL B 1 17 ? -17.406 45.219 10.125 1 27.14 17 VAL B O 1
ATOM 1611 N N . SER B 1 18 ? -19.234 44.094 10.125 1 27.92 18 SER B N 1
ATOM 1612 C CA . SER B 1 18 ? -18.688 42.938 10.82 1 27.92 18 SER B CA 1
ATOM 1613 C C . SER B 1 18 ? -17.688 42.188 9.945 1 27.92 18 SER B C 1
ATOM 1615 O O . SER B 1 18 ? -17.969 41.906 8.781 1 27.92 18 SER B O 1
ATOM 1617 N N . SER B 1 19 ? -16.406 42.531 10.102 1 25.86 19 SER B N 1
ATOM 1618 C CA . SER B 1 19 ? -15.336 41.656 9.594 1 25.86 19 SER B CA 1
ATOM 1619 C C . SER B 1 19 ? -15.609 40.219 9.922 1 25.86 19 SER B C 1
ATOM 1621 O O . SER B 1 19 ? -15.375 39.75 11.047 1 25.86 19 SER B O 1
ATOM 1623 N N . TYR B 1 20 ? -16.734 39.625 9.594 1 28.03 20 TYR B N 1
A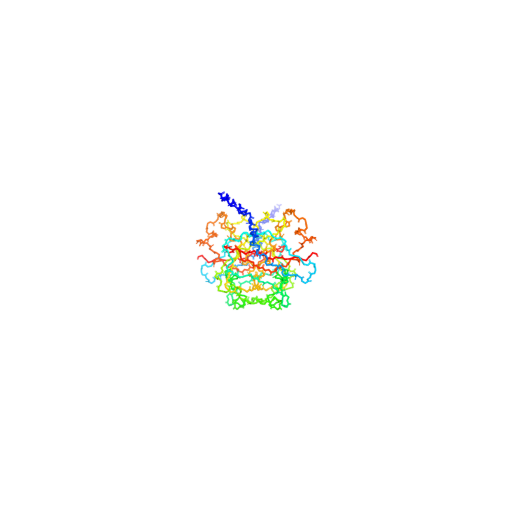TOM 1624 C CA . TYR B 1 20 ? -16.797 38.188 9.609 1 28.03 20 TYR B CA 1
ATOM 1625 C C . TYR B 1 20 ? -15.523 37.594 9.008 1 28.03 20 TYR B C 1
ATOM 1627 O O . TYR B 1 20 ? -15.227 37.812 7.828 1 28.03 20 TYR B O 1
ATOM 1635 N N . SER B 1 21 ? -14.438 37.656 9.797 1 30.62 21 SER B N 1
ATOM 1636 C CA . SER B 1 21 ? -13.336 36.75 9.492 1 30.62 21 SER B CA 1
ATOM 1637 C C . SER B 1 21 ? -13.844 35.375 9.062 1 30.62 21 SER B C 1
ATOM 1639 O O . SER B 1 21 ? -14.547 34.719 9.82 1 30.62 21 SER B O 1
ATOM 1641 N N . SER B 1 22 ? -14.344 35.312 7.887 1 30.56 22 SER B N 1
ATOM 1642 C CA . SER B 1 22 ? -14.562 34 7.285 1 30.56 22 SER B CA 1
ATOM 1643 C C . SER B 1 22 ? -13.508 33 7.742 1 30.56 22 SER B C 1
ATOM 1645 O O . SER B 1 22 ? -12.312 33.219 7.527 1 30.56 22 SER B O 1
ATOM 1647 N N . LEU B 1 23 ? -13.703 32.438 8.984 1 31.06 23 LEU B N 1
ATOM 1648 C CA . LEU B 1 23 ? -13.055 31.203 9.359 1 31.06 23 LEU B CA 1
ATOM 1649 C C . LEU B 1 23 ? -12.969 30.25 8.164 1 31.06 23 LEU B C 1
ATOM 1651 O O . LEU B 1 23 ? -13.945 29.578 7.828 1 31.06 23 LEU B O 1
ATOM 1655 N N . SER B 1 24 ? -12.656 30.719 7.105 1 32.78 24 SER B N 1
ATOM 1656 C CA . SER B 1 24 ? -12.344 29.734 6.074 1 32.78 24 SER B CA 1
ATOM 1657 C C . SER B 1 24 ? -11.719 28.484 6.684 1 32.78 24 SER B C 1
ATOM 1659 O O . SER B 1 24 ? -10.906 28.562 7.602 1 32.78 24 SER B O 1
ATOM 1661 N N . GLY B 1 25 ? -12.438 27.406 6.699 1 36.12 25 GLY B N 1
ATOM 1662 C CA . GLY B 1 25 ? -12.195 26.016 7.09 1 36.12 25 GLY B CA 1
ATOM 1663 C C . GLY B 1 25 ? -10.742 25.609 6.938 1 36.12 25 GLY B C 1
ATOM 1664 O O . GLY B 1 25 ? -10.391 24.906 5.984 1 36.12 25 GLY B O 1
ATOM 1665 N N . ALA B 1 26 ? -9.898 26.5 7.121 1 36.47 26 ALA B N 1
ATOM 1666 C CA . ALA B 1 26 ? -8.516 26.031 7.148 1 36.47 26 ALA B CA 1
ATOM 1667 C C . ALA B 1 26 ? -8.359 24.859 8.109 1 36.47 26 ALA B C 1
ATOM 1669 O O . ALA B 1 26 ? -8.578 25 9.312 1 36.47 26 ALA B O 1
ATOM 1670 N N . LEU B 1 27 ? -8.812 23.75 7.719 1 40.59 27 LEU B N 1
ATOM 1671 C CA . LEU B 1 27 ? -8.602 22.547 8.516 1 40.59 27 LEU B CA 1
ATOM 1672 C C . LEU B 1 27 ? -7.297 22.656 9.305 1 40.59 27 LEU B C 1
ATOM 1674 O O . LEU B 1 27 ? -6.965 21.75 10.078 1 40.59 27 LEU B O 1
ATOM 1678 N N . THR B 1 28 ? -6.219 23.344 8.734 1 44.19 28 THR B N 1
ATOM 1679 C CA . THR B 1 28 ? -4.918 22.969 9.281 1 44.19 28 THR B CA 1
ATOM 1680 C C . THR B 1 28 ? -4.73 23.578 10.672 1 44.19 28 THR B C 1
ATOM 1682 O O . THR B 1 28 ? -4.809 24.797 10.844 1 44.19 28 THR B O 1
ATOM 1685 N N . PRO B 1 29 ? -5.098 22.906 11.734 1 43.97 29 PRO B N 1
ATOM 1686 C CA . PRO B 1 29 ? -4.617 23.5 12.992 1 43.97 29 PRO B CA 1
ATOM 1687 C C . PRO B 1 29 ? -3.318 24.281 12.82 1 43.97 29 PRO B C 1
ATOM 1689 O O . PRO B 1 29 ? -2.584 24.062 11.852 1 43.97 29 PRO B O 1
ATOM 1692 N N . PRO B 1 30 ? -3.184 25.297 13.516 1 46.41 30 PRO B N 1
ATOM 1693 C CA . PRO B 1 30 ? -1.868 25.938 13.453 1 46.41 30 PRO B CA 1
ATOM 1694 C C . PRO B 1 30 ? -0.72 24.938 13.516 1 46.41 30 PRO B C 1
ATOM 1696 O O . PRO B 1 30 ? -0.766 23.984 14.305 1 46.41 30 PRO B O 1
ATOM 1699 N N . PRO B 1 31 ? -0.065 24.547 12.406 1 51.16 31 PRO B N 1
ATOM 1700 C CA . PRO B 1 31 ? 1.008 23.562 12.312 1 51.16 31 PRO B CA 1
ATOM 1701 C C . PRO B 1 31 ? 1.901 23.547 13.555 1 51.16 31 PRO B C 1
ATOM 1703 O O . PRO B 1 31 ? 2.221 24.609 14.102 1 51.16 31 PRO B O 1
ATOM 1706 N N . SER B 1 32 ? 1.642 22.688 14.484 1 56.44 32 SER B N 1
ATOM 1707 C CA . SER B 1 32 ? 2.672 22.516 15.5 1 56.44 32 SER B CA 1
ATOM 1708 C C . SER B 1 32 ? 4.059 22.828 14.945 1 56.44 32 SER B C 1
ATOM 1710 O O . SER B 1 32 ? 4.324 22.594 13.766 1 56.44 32 SER B O 1
ATOM 1712 N N . GLN B 1 33 ? 4.742 23.719 15.516 1 81.31 33 GLN B N 1
ATOM 1713 C CA . GLN B 1 33 ? 6.102 24.094 15.156 1 81.31 33 GLN B CA 1
ATOM 1714 C C . GLN B 1 33 ? 7.051 22.906 15.227 1 81.31 33 GLN B C 1
ATOM 1716 O O . GLN B 1 33 ? 7.07 22.172 16.234 1 81.31 33 GLN B O 1
ATOM 1721 N N . PHE B 1 34 ? 7.578 22.5 14.164 1 92.06 34 PHE B N 1
ATOM 1722 C CA . PHE B 1 34 ? 8.57 21.438 14.109 1 92.06 34 PHE B CA 1
ATOM 1723 C C . PHE B 1 34 ? 9.805 21.797 14.93 1 92.06 34 PHE B C 1
ATOM 1725 O O . PHE B 1 34 ? 10.211 22.969 14.969 1 92.06 34 PHE B O 1
ATOM 1732 N N . VAL B 1 35 ? 10.32 20.906 15.672 1 91.88 35 VAL B N 1
ATOM 1733 C CA . VAL B 1 35 ? 11.555 21.094 16.438 1 91.88 35 VAL B CA 1
ATOM 1734 C C . VAL B 1 35 ? 12.734 21.266 15.477 1 91.88 35 VAL B C 1
ATOM 1736 O O . VAL B 1 35 ? 13.578 22.141 15.68 1 91.88 35 VAL B O 1
ATOM 1739 N N . SER B 1 36 ? 12.758 20.438 14.477 1 92.69 36 SER B N 1
ATOM 1740 C CA . SER B 1 36 ? 13.797 20.594 13.461 1 92.69 36 SER B CA 1
ATOM 1741 C C . SER B 1 36 ? 13.648 21.906 12.695 1 92.69 36 SER B C 1
ATOM 1743 O O . SER B 1 36 ? 12.586 22.188 12.133 1 92.69 36 SER B O 1
ATOM 1745 N N . PRO B 1 37 ? 14.703 22.672 12.609 1 92.94 37 PRO B N 1
ATOM 1746 C CA . PRO B 1 37 ? 14.625 23.938 11.859 1 92.94 37 PRO B CA 1
ATOM 1747 C C . PRO B 1 37 ? 14.531 23.719 10.352 1 92.94 37 PRO B C 1
ATOM 1749 O O . PRO B 1 37 ? 14.203 24.641 9.602 1 92.94 37 PRO B O 1
ATOM 1752 N N . LEU B 1 38 ? 14.836 22.5 9.883 1 94.62 38 LEU B N 1
ATOM 1753 C CA . LEU B 1 38 ? 14.836 22.219 8.453 1 94.62 38 LEU B CA 1
ATOM 1754 C C . LEU B 1 38 ? 13.461 21.766 7.988 1 94.62 38 LEU B C 1
ATOM 1756 O O . LEU B 1 38 ? 13.172 21.766 6.789 1 94.62 38 LEU B O 1
ATOM 1760 N N . ARG B 1 39 ? 12.648 21.391 8.945 1 96.25 39 ARG B N 1
ATOM 1761 C CA . ARG B 1 39 ? 11.375 20.781 8.57 1 96.25 39 ARG B CA 1
ATOM 1762 C C . ARG B 1 39 ? 10.328 21.844 8.289 1 96.25 39 ARG B C 1
ATOM 1764 O O . ARG B 1 39 ? 10.148 22.781 9.07 1 96.25 39 ARG B O 1
ATOM 1771 N N . ARG B 1 40 ? 9.719 21.688 7.113 1 95.75 40 ARG B N 1
ATOM 1772 C CA . ARG B 1 40 ? 8.664 22.594 6.68 1 95.75 40 ARG B CA 1
ATOM 1773 C C . ARG B 1 40 ? 7.445 21.828 6.176 1 95.75 40 ARG B C 1
ATOM 1775 O O . ARG B 1 40 ? 7.586 20.828 5.48 1 95.75 40 ARG B O 1
ATOM 1782 N N . ARG B 1 41 ? 6.398 22.359 6.543 1 95.88 41 ARG B N 1
ATOM 1783 C CA . ARG B 1 41 ? 5.168 21.781 6.008 1 95.88 41 ARG B CA 1
ATOM 1784 C C . ARG B 1 41 ? 5.02 22.094 4.523 1 95.88 41 ARG B C 1
ATOM 1786 O O . ARG B 1 41 ? 5.328 23.203 4.078 1 95.88 41 ARG B O 1
ATOM 1793 N N . VAL B 1 42 ? 4.578 21.062 3.844 1 96.31 42 VAL B N 1
ATOM 1794 C CA . VAL B 1 42 ? 4.312 21.297 2.428 1 96.31 42 VAL B CA 1
ATOM 1795 C C . VAL B 1 42 ? 3.072 22.172 2.27 1 96.31 42 VAL B C 1
ATOM 1797 O O . VAL B 1 42 ? 2.002 21.844 2.787 1 96.31 42 VAL B O 1
ATOM 1800 N N . PRO B 1 43 ? 3.24 23.266 1.549 1 92.19 43 PRO B N 1
ATOM 1801 C CA . PRO B 1 43 ? 2.049 24.078 1.319 1 92.19 43 PRO B CA 1
ATOM 1802 C C . PRO B 1 43 ? 0.972 23.344 0.522 1 92.19 43 PRO B C 1
ATOM 1804 O O . PRO B 1 43 ? 1.278 22.672 -0.466 1 92.19 43 PRO B O 1
ATOM 1807 N N . GLN B 1 44 ? -0.224 23.359 1.026 1 89.56 44 GLN B N 1
ATOM 1808 C CA . GLN B 1 44 ? -1.343 22.703 0.355 1 89.56 44 GLN B CA 1
ATOM 1809 C C . GLN B 1 44 ? -2.516 23.656 0.181 1 89.56 44 GLN B C 1
ATOM 1811 O O . GLN B 1 44 ? -2.766 24.5 1.044 1 89.56 44 GLN B O 1
ATOM 1816 N N . SER B 1 45 ? -3.014 23.562 -1.014 1 79.19 45 SER B N 1
ATOM 1817 C CA . SER B 1 45 ? -4.215 24.359 -1.217 1 79.19 45 SER B CA 1
ATOM 1818 C C . SER B 1 45 ? -5.359 23.875 -0.334 1 79.19 45 SER B C 1
ATOM 1820 O O . SER B 1 45 ? -5.449 22.688 -0.018 1 79.19 45 SER B O 1
ATOM 1822 N N . ALA B 1 46 ? -6.105 24.828 0.103 1 64.81 46 ALA B N 1
ATOM 1823 C CA . ALA B 1 46 ? -7.234 24.484 0.967 1 64.81 46 ALA B CA 1
ATOM 1824 C C . ALA B 1 46 ? -8.195 23.531 0.268 1 64.81 46 ALA B C 1
ATOM 1826 O O . ALA B 1 46 ? -8.477 23.688 -0.922 1 64.81 46 ALA B O 1
ATOM 1827 N N . SER B 1 47 ? -8.273 22.375 0.919 1 65.62 47 SER B N 1
ATOM 1828 C CA . SER B 1 47 ? -9.242 21.438 0.366 1 65.62 47 SER B CA 1
ATOM 1829 C C . SER B 1 47 ? -10.664 21.828 0.738 1 65.62 47 SER B C 1
ATOM 1831 O O . SER B 1 47 ? -10.914 22.328 1.839 1 65.62 47 SER B O 1
ATOM 1833 N N . LYS B 1 48 ? -11.578 22 -0.211 1 58.91 48 LYS B N 1
ATOM 1834 C CA . LYS B 1 48 ? -12.984 22.25 0.084 1 58.91 48 LYS B CA 1
ATOM 1835 C C . LYS B 1 48 ? -13.594 21.109 0.878 1 58.91 48 LYS B C 1
ATOM 1837 O O . LYS B 1 48 ? -13.531 19.953 0.453 1 58.91 48 LYS B O 1
ATOM 1842 N N . ILE B 1 49 ? -13.594 21.328 2.193 1 62.5 49 ILE B N 1
ATOM 1843 C CA . ILE B 1 49 ? -14.273 20.375 3.055 1 62.5 49 ILE B CA 1
ATOM 1844 C C . ILE B 1 49 ? -15.742 20.25 2.648 1 62.5 49 ILE B C 1
ATOM 1846 O O . ILE B 1 49 ? -16.453 21.266 2.574 1 62.5 49 ILE B O 1
ATOM 1850 N N . SER B 1 50 ? -16.094 19.125 2.049 1 61.25 50 SER B N 1
ATOM 1851 C CA . SER B 1 50 ? -17.453 18.984 1.559 1 61.25 50 SER B CA 1
ATOM 1852 C C . SER B 1 50 ? -18.438 18.734 2.705 1 61.25 50 SER B C 1
ATOM 1854 O O . SER B 1 50 ? -19.422 19.438 2.844 1 61.25 50 SER B O 1
ATOM 1856 N N . THR B 1 51 ? -18.406 17.594 3.428 1 62.56 51 THR B N 1
ATOM 1857 C CA . THR B 1 51 ? -19.453 17.188 4.363 1 62.56 51 THR B CA 1
ATOM 1858 C C . THR B 1 51 ? -18.906 17.109 5.781 1 62.56 51 THR B C 1
ATOM 1860 O O . THR B 1 51 ? -19.609 16.656 6.699 1 62.56 51 THR B O 1
ATOM 1863 N N . GLY B 1 52 ? -17.781 17.766 6.133 1 66 52 GLY B N 1
ATOM 1864 C CA . GLY B 1 52 ? -17.188 17.766 7.465 1 66 52 GLY B CA 1
ATOM 1865 C C . GLY B 1 52 ? -16.438 16.5 7.793 1 66 52 GLY B C 1
ATOM 1866 O O . GLY B 1 52 ? -16.641 15.461 7.145 1 66 52 GLY B O 1
ATOM 1867 N N . PRO B 1 53 ? -15.547 16.594 8.797 1 67.31 53 PRO B N 1
ATOM 1868 C CA . PRO B 1 53 ? -14.742 15.43 9.172 1 67.31 53 PRO B CA 1
ATOM 1869 C C . PRO B 1 53 ? -15.555 14.359 9.898 1 67.31 53 PRO B C 1
ATOM 1871 O O . PRO B 1 53 ? -16.469 14.68 10.664 1 67.31 53 PRO B O 1
ATOM 1874 N N . ILE B 1 54 ? -15.422 13.078 9.492 1 73.44 54 ILE B N 1
ATOM 1875 C CA . ILE B 1 54 ? -16.047 11.945 10.164 1 73.44 54 ILE B CA 1
ATOM 1876 C C . ILE B 1 54 ? -15.391 11.727 11.523 1 73.44 54 ILE B C 1
ATOM 1878 O O . ILE B 1 54 ? -16.016 11.195 12.445 1 73.44 54 ILE B O 1
ATOM 1882 N N . CYS B 1 55 ? -14.172 12.156 11.672 1 81.19 55 CYS B N 1
ATOM 1883 C CA . CYS B 1 55 ? -13.406 12.016 12.906 1 81.19 55 CYS B CA 1
ATOM 1884 C C . CYS B 1 55 ? -12.234 12.984 12.938 1 81.19 55 CYS B C 1
ATOM 1886 O O . CYS B 1 55 ? -12.055 13.781 12.008 1 81.19 55 CYS B O 1
ATOM 1888 N N . GLY B 1 56 ? -11.625 13.102 14.07 1 86.75 56 GLY B N 1
ATOM 1889 C CA . GLY B 1 56 ? -10.438 13.93 14.203 1 86.75 56 GLY B CA 1
ATOM 1890 C C . GLY B 1 56 ? -9.281 13.445 13.352 1 86.75 56 GLY B C 1
ATOM 1891 O O . GLY B 1 56 ? -9.336 12.359 12.773 1 86.75 56 GLY B O 1
ATOM 1892 N N . PRO B 1 57 ? -8.32 14.273 13.273 1 93.12 57 PRO B N 1
ATOM 1893 C CA . PRO B 1 57 ? -7.141 13.875 12.492 1 93.12 57 PRO B CA 1
ATOM 1894 C C . PRO B 1 57 ? -6.434 12.656 13.078 1 93.12 57 PRO B C 1
ATOM 1896 O O . PRO B 1 57 ? -6.496 12.422 14.289 1 93.12 57 PRO B O 1
ATOM 1899 N N . ILE B 1 58 ? -5.879 11.891 12.227 1 96.5 58 ILE B N 1
ATOM 1900 C CA . ILE B 1 58 ? -5 10.805 12.641 1 96.5 58 ILE B CA 1
ATOM 1901 C C . ILE B 1 58 ? -3.545 11.266 12.578 1 96.5 58 ILE B C 1
ATOM 1903 O O . ILE B 1 58 ? -3.006 11.492 11.5 1 96.5 58 ILE B O 1
ATOM 1907 N N . ASP B 1 59 ? -2.969 11.32 13.75 1 97.69 59 ASP B N 1
ATOM 1908 C CA . ASP B 1 59 ? -1.596 11.812 13.82 1 97.69 59 ASP B CA 1
ATOM 1909 C C . ASP B 1 59 ? -0.598 10.664 13.719 1 97.69 59 ASP B C 1
ATOM 1911 O O . ASP B 1 59 ? -0.883 9.539 14.156 1 97.69 59 ASP B O 1
ATOM 1915 N N . PHE B 1 60 ? 0.546 10.977 13.18 1 98.5 60 PHE B N 1
ATOM 1916 C CA . PHE B 1 60 ? 1.664 10.039 13.102 1 98.5 60 PHE B CA 1
ATOM 1917 C C . PHE B 1 60 ? 2.922 10.648 13.711 1 98.5 60 PHE B C 1
ATOM 1919 O O . PHE B 1 60 ? 3.471 11.617 13.18 1 98.5 60 PHE B O 1
ATOM 1926 N N . ASP B 1 61 ? 3.363 10.047 14.797 1 98.5 61 ASP B N 1
ATOM 1927 C CA . ASP B 1 61 ? 4.527 10.562 15.508 1 98.5 61 ASP B CA 1
ATOM 1928 C C . ASP B 1 61 ? 5.422 9.422 15.992 1 98.5 61 ASP B C 1
ATOM 1930 O O . ASP B 1 61 ? 4.93 8.344 16.328 1 98.5 61 ASP B O 1
ATOM 1934 N N . TYR B 1 62 ? 6.691 9.734 15.977 1 98.38 62 TYR B N 1
ATOM 1935 C CA . TYR B 1 62 ? 7.555 8.867 16.766 1 98.38 62 TYR B CA 1
ATOM 1936 C C . TYR B 1 62 ? 7.223 8.984 18.25 1 98.38 62 TYR B C 1
ATOM 1938 O O . TYR B 1 62 ? 6.703 10.008 18.703 1 98.38 62 TYR B O 1
ATOM 1946 N N . ILE B 1 63 ? 7.551 7.887 18.922 1 98.19 63 ILE B N 1
ATOM 1947 C CA . ILE B 1 63 ? 7.359 7.902 20.359 1 98.19 63 ILE B CA 1
ATOM 1948 C C . ILE B 1 63 ? 8.148 9.062 20.969 1 98.19 63 ILE B C 1
ATOM 1950 O O . ILE B 1 63 ? 9.352 9.195 20.734 1 98.19 63 ILE B O 1
ATOM 1954 N N . GLY B 1 64 ? 7.453 9.953 21.688 1 96.31 64 GLY B N 1
ATOM 1955 C CA . GLY B 1 64 ? 8.086 11.055 22.391 1 96.31 64 GLY B CA 1
ATOM 1956 C C . GLY B 1 64 ? 8.25 12.297 21.531 1 96.31 64 GLY B C 1
ATOM 1957 O O . GLY B 1 64 ? 8.805 13.297 21.984 1 96.31 64 GLY B O 1
ATOM 1958 N N . GLN B 1 65 ? 7.785 12.289 20.297 1 95.62 65 GLN B N 1
ATOM 1959 C CA . GLN B 1 65 ? 7.949 13.414 19.375 1 95.62 65 GLN B CA 1
ATOM 1960 C C . GLN B 1 65 ? 6.605 13.852 18.797 1 95.62 65 GLN B C 1
ATOM 1962 O O . GLN B 1 65 ? 6.418 13.844 17.578 1 95.62 65 GLN B O 1
ATOM 1967 N N . ALA B 1 66 ? 5.789 14.375 19.688 1 94.12 66 ALA B N 1
ATOM 1968 C CA . ALA B 1 66 ? 4.43 14.727 19.281 1 94.12 66 ALA B CA 1
ATOM 1969 C C . ALA B 1 66 ? 4.434 15.859 18.266 1 94.12 66 ALA B C 1
ATOM 1971 O O . ALA B 1 66 ? 5.137 16.859 18.438 1 94.12 66 ALA B O 1
ATOM 1972 N N . GLY B 1 67 ? 3.719 15.633 17.188 1 95.19 67 GLY B N 1
ATOM 1973 C CA . GLY B 1 67 ? 3.49 16.672 16.188 1 95.19 67 GLY B CA 1
ATOM 1974 C C . GLY B 1 67 ? 4.617 16.797 15.188 1 95.19 67 GLY B C 1
ATOM 1975 O O . GLY B 1 67 ? 4.629 17.734 14.375 1 95.19 67 GLY B O 1
ATOM 1976 N N . GLN B 1 68 ? 5.559 15.859 15.156 1 96.25 68 GLN B N 1
ATOM 1977 C CA . GLN B 1 68 ? 6.738 16.016 14.32 1 96.2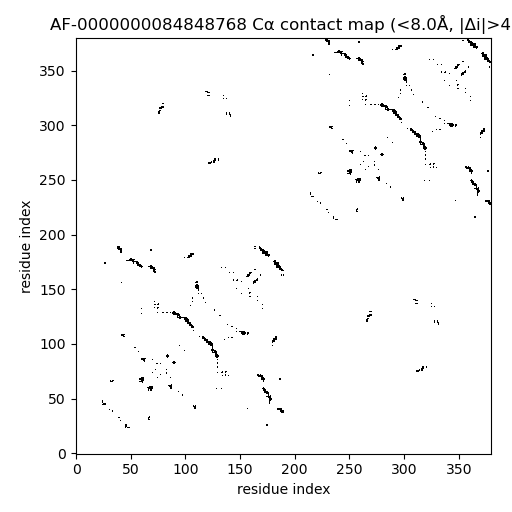5 68 GLN B CA 1
ATOM 1978 C C . GLN B 1 68 ? 6.625 15.18 13.047 1 96.25 68 GLN B C 1
ATOM 1980 O O . GLN B 1 68 ? 7.371 15.391 12.086 1 96.25 68 GLN B O 1
ATOM 1985 N N . GLY B 1 69 ? 5.797 14.219 13.031 1 98.25 69 GLY B N 1
ATOM 1986 C CA . GLY B 1 69 ? 5.645 13.359 11.867 1 98.25 69 GLY B CA 1
ATOM 1987 C C . GLY B 1 69 ? 6.57 12.164 11.883 1 98.25 69 GLY B C 1
ATOM 1988 O O . GLY B 1 69 ? 7.449 12.062 12.742 1 98.25 69 GLY B O 1
ATOM 1989 N N . VAL B 1 70 ? 6.285 11.227 11.031 1 98.75 70 VAL B N 1
ATOM 1990 C CA . VAL B 1 70 ? 7.113 10.039 10.836 1 98.75 70 VAL B CA 1
ATOM 1991 C C . VAL B 1 70 ? 7.613 9.992 9.398 1 98.75 70 VAL B C 1
ATOM 1993 O O . VAL B 1 70 ? 6.871 10.297 8.461 1 98.75 70 VAL B O 1
ATOM 1996 N N . SER B 1 71 ? 8.836 9.602 9.227 1 98.5 71 SER B N 1
ATOM 1997 C CA . SER B 1 71 ? 9.438 9.516 7.902 1 98.5 71 SER B CA 1
ATOM 1998 C C . SER B 1 71 ? 8.703 8.508 7.023 1 98.5 71 SER B C 1
ATOM 2000 O O . SER B 1 71 ? 8.414 7.395 7.457 1 98.5 71 SER B O 1
ATOM 2002 N N . MET B 1 72 ? 8.492 8.906 5.738 1 98.25 72 MET B N 1
ATOM 2003 C CA . MET B 1 72 ? 7.883 8.008 4.766 1 98.25 72 MET B CA 1
ATOM 2004 C C . MET B 1 72 ? 8.766 6.781 4.531 1 98.25 72 MET B C 1
ATOM 2006 O O . MET B 1 72 ? 8.258 5.672 4.355 1 98.25 72 MET B O 1
ATOM 2010 N N . VAL B 1 73 ? 10.016 6.961 4.609 1 97.5 73 VAL B N 1
ATOM 2011 C CA . VAL B 1 73 ? 10.945 5.863 4.379 1 97.5 73 VAL B CA 1
ATOM 2012 C C . VAL B 1 73 ? 10.812 4.832 5.496 1 97.5 73 VAL B C 1
ATOM 2014 O O . VAL B 1 73 ? 10.797 3.625 5.242 1 97.5 73 VAL B O 1
ATOM 2017 N N . ASP B 1 74 ? 10.703 5.293 6.688 1 97.75 74 ASP B N 1
ATOM 2018 C CA . ASP B 1 74 ? 10.555 4.363 7.801 1 97.75 74 ASP B CA 1
ATOM 2019 C C . ASP B 1 74 ? 9.297 3.51 7.641 1 97.75 74 ASP B C 1
ATOM 2021 O O . ASP B 1 74 ? 9.344 2.287 7.793 1 97.75 74 ASP B O 1
ATOM 2025 N N . PHE B 1 75 ? 8.219 4.102 7.238 1 97.88 75 PHE B N 1
ATOM 2026 C CA . PHE B 1 75 ? 6.98 3.359 7.039 1 97.88 75 PHE B CA 1
ATOM 2027 C C . PHE B 1 75 ? 7.125 2.359 5.898 1 97.88 75 PHE B C 1
ATOM 2029 O O . PHE B 1 75 ? 6.484 1.307 5.902 1 97.88 75 PHE B O 1
ATOM 2036 N N . SER B 1 76 ? 7.996 2.664 4.961 1 96.12 76 SER B N 1
ATOM 2037 C CA . SER B 1 76 ? 8.07 1.892 3.725 1 96.12 76 SER B CA 1
ATOM 2038 C C . SER B 1 76 ? 8.992 0.689 3.879 1 96.12 76 SER B C 1
ATOM 2040 O O . SER B 1 76 ? 8.797 -0.342 3.236 1 96.12 76 SER B O 1
ATOM 2042 N N . VAL B 1 77 ? 10.008 0.817 4.805 1 94.38 77 VAL B N 1
ATOM 2043 C CA . VAL B 1 77 ? 11.047 -0.201 4.695 1 94.38 77 VAL B CA 1
ATOM 2044 C C . VAL B 1 77 ? 11.203 -0.924 6.031 1 94.38 77 VAL B C 1
ATOM 2046 O O . VAL B 1 77 ? 11.797 -2.004 6.098 1 94.38 77 VAL B O 1
ATOM 2049 N N . ARG B 1 78 ? 10.727 -0.384 7.047 1 94.75 78 ARG B N 1
ATOM 2050 C CA . ARG B 1 78 ? 10.914 -1.016 8.352 1 94.75 78 ARG B CA 1
ATOM 2051 C C . ARG B 1 78 ? 9.93 -2.168 8.547 1 94.75 78 ARG B C 1
ATOM 2053 O O . ARG B 1 78 ? 8.844 -2.166 7.973 1 94.75 78 ARG B O 1
ATOM 2060 N N . SER B 1 79 ? 10.352 -3.053 9.375 1 93.06 79 SER B N 1
ATOM 2061 C CA . SER B 1 79 ? 9.453 -4.137 9.758 1 93.06 79 SER B CA 1
ATOM 2062 C C . SER B 1 79 ? 8.312 -3.629 10.625 1 93.06 79 SER B C 1
ATOM 2064 O O . SER B 1 79 ? 8.414 -2.557 11.227 1 93.06 79 SER B O 1
ATOM 2066 N N . GLN B 1 80 ? 7.332 -4.441 10.648 1 90.25 80 GLN B N 1
ATOM 2067 C CA . GLN B 1 80 ? 6.203 -4.094 11.508 1 90.25 80 GLN B CA 1
ATOM 2068 C C . GLN B 1 80 ? 6.629 -4 12.969 1 90.25 80 GLN B C 1
ATOM 2070 O O . GLN B 1 80 ? 6.156 -3.129 13.703 1 90.25 80 GLN B O 1
ATOM 2075 N N . ASN B 1 81 ? 7.441 -4.887 13.352 1 91.69 81 ASN B N 1
ATOM 2076 C CA . ASN B 1 81 ? 7.938 -4.855 14.719 1 91.69 81 ASN B CA 1
ATOM 2077 C C . ASN B 1 81 ? 8.703 -3.566 15.008 1 91.69 81 ASN B C 1
ATOM 2079 O O . ASN B 1 81 ? 8.539 -2.961 16.062 1 91.69 81 ASN B O 1
ATOM 2083 N N . ALA B 1 82 ? 9.5 -3.16 14.094 1 95.44 82 ALA B N 1
ATOM 2084 C CA . ALA B 1 82 ? 10.25 -1.918 14.258 1 95.44 82 ALA B CA 1
ATOM 2085 C C . ALA B 1 82 ? 9.312 -0.716 14.336 1 95.44 82 ALA B C 1
ATOM 2087 O O . ALA B 1 82 ? 9.477 0.151 15.203 1 95.44 82 ALA B O 1
ATOM 2088 N N . ILE B 1 83 ? 8.312 -0.707 13.5 1 96.25 83 ILE B N 1
ATOM 2089 C CA . ILE B 1 83 ? 7.336 0.374 13.5 1 96.25 83 ILE B CA 1
ATOM 2090 C C . ILE B 1 83 ? 6.625 0.429 14.852 1 96.25 83 ILE B C 1
ATOM 2092 O O . ILE B 1 83 ? 6.438 1.509 15.422 1 96.25 83 ILE B O 1
ATOM 2096 N N . SER B 1 84 ? 6.328 -0.693 15.398 1 95.44 84 SER B N 1
ATOM 2097 C CA . SER B 1 84 ? 5.621 -0.771 16.672 1 95.44 84 SER B CA 1
ATOM 2098 C C . SER B 1 84 ? 6.465 -0.198 17.812 1 95.44 84 SER B C 1
ATOM 2100 O O . SER B 1 84 ? 5.926 0.275 18.812 1 95.44 84 SER B O 1
ATOM 2102 N N . GLN B 1 85 ? 7.746 -0.185 17.594 1 96.94 85 GLN B N 1
ATOM 2103 C CA . GLN B 1 85 ? 8.648 0.285 18.641 1 96.94 85 GLN B CA 1
ATOM 2104 C C . GLN B 1 85 ? 8.984 1.761 18.453 1 96.94 85 GLN B C 1
ATOM 2106 O O . GLN B 1 85 ? 9.469 2.416 19.391 1 96.94 85 GLN B O 1
ATOM 2111 N N . MET B 1 86 ? 8.719 2.256 17.297 1 98 86 MET B N 1
ATOM 2112 C CA . MET B 1 86 ? 9.195 3.6 16.984 1 98 86 MET B CA 1
ATOM 2113 C C . MET B 1 86 ? 8.039 4.59 16.938 1 98 86 MET B C 1
ATOM 2115 O O . MET B 1 86 ? 8.211 5.766 17.281 1 98 86 MET B O 1
ATOM 2119 N N . VAL B 1 87 ? 6.902 4.098 16.531 1 98.5 87 VAL B N 1
ATOM 2120 C CA . VAL B 1 87 ? 5.781 4.992 16.266 1 98.5 87 VAL B CA 1
ATOM 2121 C C . VAL B 1 87 ? 4.809 4.965 17.438 1 98.5 87 VAL B C 1
ATOM 2123 O O . VAL B 1 87 ? 4.43 3.893 17.906 1 98.5 87 VAL B O 1
ATOM 2126 N N . ALA B 1 88 ? 4.391 6.176 17.891 1 98.5 88 ALA B N 1
ATOM 2127 C CA . ALA B 1 88 ? 3.449 6.289 19 1 98.5 88 ALA B CA 1
ATOM 2128 C C . ALA B 1 88 ? 2.084 5.719 18.625 1 98.5 88 ALA B C 1
ATOM 2130 O O . ALA B 1 88 ? 1.485 6.129 17.625 1 98.5 88 ALA B O 1
ATOM 2131 N N . GLY B 1 89 ? 1.645 4.727 19.406 1 97.88 89 GLY B N 1
ATOM 2132 C CA . GLY B 1 89 ? 0.336 4.148 19.141 1 97.88 89 GLY B CA 1
ATOM 2133 C C . GLY B 1 89 ? 0.289 3.322 17.875 1 97.88 89 GLY B C 1
ATOM 2134 O O . GLY B 1 89 ? -0.77 3.178 17.25 1 97.88 89 GLY B O 1
ATOM 2135 N N . ALA B 1 90 ? 1.399 2.764 17.469 1 97.56 90 ALA B N 1
ATOM 2136 C CA . ALA B 1 90 ? 1.518 2.074 16.188 1 97.56 90 ALA B CA 1
ATOM 2137 C C . ALA B 1 90 ? 0.494 0.948 16.062 1 97.56 90 ALA B C 1
ATOM 2139 O O . ALA B 1 90 ? -0.027 0.681 14.984 1 97.56 90 ALA B O 1
ATOM 2140 N N . ASN B 1 91 ? 0.125 0.325 17.172 1 95.62 91 ASN B N 1
ATOM 2141 C CA . ASN B 1 91 ? -0.726 -0.859 17.125 1 95.62 91 ASN B CA 1
ATOM 2142 C C . ASN B 1 91 ? -2.178 -0.519 17.453 1 95.62 91 ASN B C 1
ATOM 2144 O O . ASN B 1 91 ? -3.037 -1.402 17.484 1 95.62 91 ASN B O 1
ATOM 2148 N N . GLU B 1 92 ? -2.439 0.781 17.656 1 96.56 92 GLU B N 1
ATOM 2149 C CA . GLU B 1 92 ? -3.803 1.215 17.953 1 96.56 92 GLU B CA 1
ATOM 2150 C C . GLU B 1 92 ? -4.691 1.097 16.719 1 96.56 92 GLU B C 1
ATOM 2152 O O . GLU B 1 92 ? -4.281 1.458 15.609 1 96.56 92 GLU B O 1
ATOM 2157 N N . GLN B 1 93 ? -5.875 0.574 16.938 1 95.94 93 GLN B N 1
ATOM 2158 C CA . GLN B 1 93 ? -6.871 0.518 15.867 1 95.94 93 GLN B CA 1
ATOM 2159 C C . GLN B 1 93 ? -7.605 1.85 15.727 1 95.94 93 GLN B C 1
ATOM 2161 O O . GLN B 1 93 ? -8.664 2.043 16.328 1 95.94 93 GLN B O 1
ATOM 2166 N N . ILE B 1 94 ? -7.164 2.676 14.938 1 95.31 94 ILE B N 1
ATOM 2167 C CA . ILE B 1 94 ? -7.484 4.098 14.953 1 95.31 94 ILE B CA 1
ATOM 2168 C C . ILE B 1 94 ? -8.805 4.336 14.219 1 95.31 94 ILE B C 1
ATOM 2170 O O . ILE B 1 94 ? -9.398 5.41 14.328 1 95.31 94 ILE B O 1
ATOM 2174 N N . LEU B 1 95 ? -9.305 3.342 13.477 1 95.06 95 LEU B N 1
ATOM 2175 C CA . LEU B 1 95 ? -10.547 3.533 12.734 1 95.06 95 LEU B CA 1
ATOM 2176 C C . LEU B 1 95 ? -11.695 2.771 13.391 1 95.06 95 LEU B C 1
ATOM 2178 O O . LEU B 1 95 ? -12.805 2.738 12.867 1 95.06 95 LEU B O 1
ATOM 2182 N N . ALA B 1 96 ? -11.359 2.135 14.5 1 94.56 96 ALA B N 1
ATOM 2183 C CA . ALA B 1 96 ? -12.398 1.403 15.227 1 94.56 96 ALA B CA 1
ATOM 2184 C C . ALA B 1 96 ? -13.555 2.322 15.594 1 94.56 96 ALA B C 1
ATOM 2186 O O . ALA B 1 96 ? -13.344 3.424 16.109 1 94.56 96 ALA B O 1
ATOM 2187 N N . GLY B 1 97 ? -14.812 1.908 15.242 1 92.44 97 GLY B N 1
ATOM 2188 C CA . GLY B 1 97 ? -16 2.65 15.633 1 92.44 97 GLY B CA 1
ATOM 2189 C C . GLY B 1 97 ? -16.328 3.795 14.695 1 92.44 97 GLY B C 1
ATOM 2190 O O . GLY B 1 97 ? -17.328 4.496 14.891 1 92.44 97 GLY B O 1
ATOM 2191 N N . THR B 1 98 ? -15.562 4.066 13.672 1 91.25 98 THR B N 1
ATOM 2192 C CA . THR B 1 98 ? -15.781 5.207 12.789 1 91.25 98 THR B CA 1
ATOM 2193 C C . THR B 1 98 ? -16.703 4.824 11.633 1 91.25 98 THR B C 1
ATOM 2195 O O . THR B 1 98 ? -17.266 5.699 10.977 1 91.25 98 THR B O 1
ATOM 2198 N N . GLY B 1 99 ? -16.719 3.51 11.344 1 92.06 99 GLY B N 1
ATOM 2199 C CA . GLY B 1 99 ? -17.5 3.045 10.211 1 92.06 99 GLY B CA 1
ATOM 2200 C C . GLY B 1 99 ? -16.766 3.189 8.883 1 92.06 99 GLY B C 1
ATOM 2201 O O . GLY B 1 99 ? -17.328 2.873 7.828 1 92.06 99 GLY B O 1
ATOM 2202 N N . VAL B 1 100 ? -15.523 3.625 8.922 1 93.06 100 VAL B N 1
ATOM 2203 C CA . VAL B 1 100 ? -14.75 3.84 7.707 1 93.06 100 VAL B CA 1
ATOM 2204 C C . VAL B 1 100 ? -14.312 2.494 7.129 1 93.06 100 VAL B C 1
ATOM 2206 O O . VAL B 1 100 ? -13.68 1.691 7.816 1 93.06 100 VAL B O 1
ATOM 2209 N N . VAL B 1 101 ? -14.672 2.27 5.859 1 92.94 101 VAL B N 1
ATOM 2210 C CA . VAL B 1 101 ? -14.297 1.006 5.234 1 92.94 101 VAL B CA 1
ATOM 2211 C C . VAL B 1 101 ? -13.445 1.275 3.996 1 92.94 101 VAL B C 1
ATOM 2213 O O . VAL B 1 101 ? -12.945 0.342 3.363 1 92.94 101 VAL B O 1
ATOM 2216 N N . MET B 1 102 ? -13.328 2.49 3.701 1 94.06 102 MET B N 1
ATOM 2217 C CA . MET B 1 102 ? -12.539 2.92 2.547 1 94.06 102 MET B CA 1
ATOM 2218 C C . MET B 1 102 ? -11.953 4.309 2.775 1 94.06 102 MET B C 1
ATOM 2220 O O . MET B 1 102 ? -12.609 5.176 3.355 1 94.06 102 MET B O 1
ATOM 2224 N N . ILE B 1 103 ? -10.75 4.449 2.314 1 95.81 103 ILE B N 1
ATOM 2225 C CA . ILE B 1 103 ? -10.094 5.75 2.354 1 95.81 103 ILE B CA 1
ATOM 2226 C C . ILE B 1 103 ? -9.695 6.168 0.94 1 95.81 103 ILE B C 1
ATOM 2228 O O . ILE B 1 103 ? -8.984 5.438 0.249 1 95.81 103 ILE B O 1
ATOM 2232 N N . LYS B 1 104 ? -10.258 7.219 0.544 1 96.25 104 LYS B N 1
ATOM 2233 C CA . LYS B 1 104 ? -9.711 7.895 -0.633 1 96.25 104 LYS B CA 1
ATOM 2234 C C . LYS B 1 104 ? -8.617 8.883 -0.246 1 96.25 104 LYS B C 1
ATOM 2236 O O . LYS B 1 104 ? -8.914 9.984 0.233 1 96.25 104 LYS B O 1
ATOM 2241 N N . LEU B 1 105 ? -7.41 8.484 -0.497 1 97.12 105 LEU B N 1
ATOM 2242 C CA . LEU B 1 105 ? -6.281 9.32 -0.098 1 97.12 105 LEU B CA 1
ATOM 2243 C C . LEU B 1 105 ? -5.996 10.391 -1.144 1 97.12 105 LEU B C 1
ATOM 2245 O O . LEU B 1 105 ? -5.734 10.078 -2.307 1 97.12 105 LEU B O 1
ATOM 2249 N N . ARG B 1 106 ? -6.043 11.586 -0.7 1 96.31 106 ARG B N 1
ATOM 2250 C CA . ARG B 1 106 ? -5.707 12.727 -1.537 1 96.31 106 ARG B CA 1
ATOM 2251 C C . ARG B 1 106 ? -4.352 13.312 -1.149 1 96.31 106 ARG B C 1
ATOM 2253 O O . ARG B 1 106 ? -4.094 13.562 0.03 1 96.31 106 ARG B O 1
ATOM 2260 N N . ILE B 1 107 ? -3.506 13.438 -2.102 1 97.06 107 ILE B N 1
ATOM 2261 C CA . ILE B 1 107 ? -2.207 14.07 -1.901 1 97.06 107 ILE B CA 1
ATOM 2262 C C . ILE B 1 107 ? -2.166 15.406 -2.633 1 97.06 107 ILE B C 1
ATOM 2264 O O . ILE B 1 107 ? -2.326 15.461 -3.855 1 97.06 107 ILE B O 1
ATOM 2268 N N . MET B 1 108 ? -2.061 16.469 -1.89 1 95.69 108 MET B N 1
ATOM 2269 C CA . MET B 1 108 ? -1.87 17.812 -2.432 1 95.69 108 MET B CA 1
ATOM 2270 C C . MET B 1 108 ? -0.441 18.297 -2.207 1 95.69 108 MET B C 1
ATOM 2272 O O . MET B 1 108 ? 0.039 18.312 -1.072 1 95.69 108 MET B O 1
ATOM 2276 N N . TRP B 1 109 ? 0.184 18.562 -3.287 1 96.75 109 TRP B N 1
ATOM 2277 C CA . TRP B 1 109 ? 1.573 19.016 -3.254 1 96.75 109 TRP B CA 1
ATOM 2278 C C . TRP B 1 109 ? 1.779 20.219 -4.164 1 96.75 109 TRP B C 1
ATOM 2280 O O . TRP B 1 109 ? 1.541 20.141 -5.371 1 96.75 109 TRP B O 1
ATOM 2290 N N . THR B 1 110 ? 2.164 21.344 -3.566 1 96.38 110 THR B N 1
ATOM 2291 C CA . THR B 1 110 ? 2.352 22.562 -4.348 1 96.38 110 THR B CA 1
ATOM 2292 C C . THR B 1 110 ? 3.275 22.312 -5.535 1 96.38 110 THR B C 1
ATOM 2294 O O . THR B 1 110 ? 4.301 21.641 -5.398 1 96.38 110 THR B O 1
ATOM 2297 N N . GLY B 1 111 ? 2.809 22.719 -6.703 1 97 111 GLY B N 1
ATOM 2298 C CA . GLY B 1 111 ? 3.562 22.516 -7.93 1 97 111 GLY B CA 1
ATOM 2299 C C . GLY B 1 111 ? 3.094 21.297 -8.727 1 97 111 GLY B C 1
ATOM 2300 O O . GLY B 1 111 ? 3.434 21.156 -9.898 1 97 111 GLY B O 1
ATOM 2301 N N . TYR B 1 112 ? 2.332 20.438 -8.047 1 97.19 112 TYR B N 1
ATOM 2302 C CA . TYR B 1 112 ? 1.861 19.234 -8.711 1 97.19 112 TYR B CA 1
ATOM 2303 C C . TYR B 1 112 ? 0.347 19.094 -8.594 1 97.19 112 TYR B C 1
ATOM 2305 O O . TYR B 1 112 ? -0.192 17.984 -8.648 1 97.19 112 TYR B O 1
ATOM 2313 N N . GLU B 1 113 ? -0.339 20.172 -8.414 1 94.31 113 GLU B N 1
ATOM 2314 C CA . GLU B 1 113 ? -1.787 20.141 -8.227 1 94.31 113 GLU B CA 1
ATOM 2315 C C . GLU B 1 113 ? -2.492 19.547 -9.445 1 94.31 113 GLU B C 1
ATOM 2317 O O . GLU B 1 113 ? -3.531 18.906 -9.312 1 94.31 113 GLU B O 1
ATOM 2322 N N . HIS B 1 114 ? -1.903 19.656 -10.555 1 95.31 114 HIS B N 1
ATOM 2323 C CA . HIS B 1 114 ? -2.5 19.203 -11.812 1 95.31 114 HIS B CA 1
ATOM 2324 C C . HIS B 1 114 ? -2.59 17.688 -11.859 1 95.31 114 HIS B C 1
ATOM 2326 O O . HIS B 1 114 ? -3.33 17.125 -12.672 1 95.31 114 HIS B O 1
ATOM 2332 N N . LEU B 1 115 ? -1.839 16.984 -11.023 1 96.19 115 LEU B N 1
ATOM 2333 C CA . LEU B 1 115 ? -1.896 15.523 -10.992 1 96.19 115 LEU B CA 1
ATOM 2334 C C . LEU B 1 115 ? -3.215 15.039 -10.398 1 96.19 115 LEU B C 1
ATOM 2336 O O . LEU B 1 115 ? -3.613 13.891 -10.609 1 96.19 115 LEU B O 1
ATOM 2340 N N . ASN B 1 116 ? -3.889 15.883 -9.602 1 94.94 116 ASN B N 1
ATOM 2341 C CA . ASN B 1 116 ? -5.16 15.539 -8.977 1 94.94 116 ASN B CA 1
ATOM 2342 C C . ASN B 1 116 ? -5.125 14.133 -8.375 1 94.94 116 ASN B C 1
ATOM 2344 O O . ASN B 1 116 ? -6.023 13.328 -8.625 1 94.94 116 ASN B O 1
ATOM 2348 N N . PHE B 1 117 ? -4.141 13.875 -7.602 1 96.31 117 PHE B N 1
ATOM 2349 C CA . PHE B 1 117 ? -3.906 12.523 -7.105 1 96.31 117 PHE B CA 1
ATOM 2350 C C . PHE B 1 117 ? -4.914 12.164 -6.02 1 96.31 117 PHE B C 1
ATOM 2352 O O . PHE B 1 117 ? -4.969 12.812 -4.973 1 96.31 117 PHE B O 1
ATOM 2359 N N . THR B 1 118 ? -5.742 11.227 -6.246 1 95.94 118 THR B N 1
ATOM 2360 C CA . THR B 1 118 ? -6.652 10.609 -5.289 1 95.94 118 THR B CA 1
ATOM 2361 C C . THR B 1 118 ? -6.758 9.109 -5.543 1 95.94 118 THR B C 1
ATOM 2363 O O . THR B 1 118 ? -7.09 8.68 -6.648 1 95.94 118 THR B O 1
ATOM 2366 N N . GLN B 1 119 ? -6.402 8.344 -4.586 1 96.25 119 GLN B N 1
ATOM 2367 C CA . GLN B 1 119 ? -6.418 6.891 -4.727 1 96.25 119 GLN B CA 1
ATOM 2368 C C . GLN B 1 119 ? -7.184 6.234 -3.584 1 96.25 119 GLN B C 1
ATOM 2370 O O . GLN B 1 119 ? -6.992 6.59 -2.418 1 96.25 119 GLN B O 1
ATOM 2375 N N . SER B 1 120 ? -7.961 5.262 -3.939 1 96 120 SER B N 1
ATOM 2376 C CA . SER B 1 120 ? -8.719 4.535 -2.926 1 96 120 SER B CA 1
ATOM 2377 C C . SER B 1 120 ? -7.895 3.398 -2.33 1 96 120 SER B C 1
ATOM 2379 O O . SER B 1 120 ? -7.113 2.758 -3.035 1 96 120 SER B O 1
ATOM 2381 N N . MET B 1 121 ? -8.086 3.176 -1.102 1 95.75 121 MET B N 1
ATOM 2382 C CA . MET B 1 121 ? -7.504 2.029 -0.405 1 95.75 121 MET B CA 1
ATOM 2383 C C . MET B 1 121 ? -8.516 1.418 0.562 1 95.75 121 MET B C 1
ATOM 2385 O O . MET B 1 121 ? -9.266 2.139 1.221 1 95.75 121 MET B O 1
ATOM 2389 N N . PRO B 1 122 ? -8.484 0.144 0.626 1 95.06 122 PRO B N 1
ATOM 2390 C CA . PRO B 1 122 ? -9.367 -0.486 1.613 1 95.06 122 PRO B CA 1
ATOM 2391 C C . PRO B 1 122 ? -8.977 -0.154 3.051 1 95.06 122 PRO B C 1
ATOM 2393 O O . PRO B 1 122 ? -7.793 0.031 3.346 1 95.06 122 PRO B O 1
ATOM 2396 N N . ALA B 1 123 ? -9.992 -0.028 3.846 1 94.75 123 ALA B N 1
ATOM 2397 C CA . ALA B 1 123 ? -9.812 0.199 5.277 1 94.75 123 ALA B CA 1
ATOM 2398 C C . ALA B 1 123 ? -10.758 -0.686 6.09 1 94.75 123 ALA B C 1
ATOM 2400 O O . ALA B 1 123 ? -11.625 -1.362 5.531 1 94.75 123 ALA B O 1
ATOM 2401 N N . SER B 1 124 ? -10.43 -0.867 7.32 1 95.88 124 SER B N 1
ATOM 2402 C CA . SER B 1 124 ? -11.234 -1.628 8.273 1 95.88 124 SER B CA 1
ATOM 2403 C C . SER B 1 124 ? -11.023 -1.122 9.695 1 95.88 124 SER B C 1
ATOM 2405 O O . SER B 1 124 ? -10.039 -0.435 9.977 1 95.88 124 SER B O 1
ATOM 2407 N N . PRO B 1 125 ? -11.977 -1.427 10.539 1 95.56 125 PRO B N 1
ATOM 2408 C CA . PRO B 1 125 ? -11.789 -1.044 11.938 1 95.56 125 PRO B CA 1
ATOM 2409 C C . PRO B 1 125 ? -10.547 -1.679 12.562 1 95.56 125 PRO B C 1
ATOM 2411 O O . PRO B 1 125 ? -10.07 -1.215 13.602 1 95.56 125 PRO B O 1
ATOM 2414 N N . GLU B 1 126 ? -10 -2.703 11.938 1 96 126 GLU B N 1
ATOM 2415 C CA . GLU B 1 126 ? -8.883 -3.457 12.508 1 96 126 GLU B CA 1
ATOM 2416 C C . GLU B 1 126 ? -7.547 -2.836 12.125 1 96 126 GLU B C 1
ATOM 2418 O O . GLU B 1 126 ? -6.512 -3.168 12.703 1 96 126 GLU B O 1
ATOM 2423 N N . ILE B 1 127 ? -7.535 -1.889 11.227 1 95.56 127 ILE B N 1
ATOM 2424 C CA . ILE B 1 127 ? -6.277 -1.339 10.727 1 95.56 127 ILE B CA 1
ATOM 2425 C C . ILE B 1 127 ? -5.602 -0.523 11.828 1 95.56 127 ILE B C 1
ATOM 2427 O O . ILE B 1 127 ? -6.258 0.262 12.523 1 95.56 127 ILE B O 1
ATOM 2431 N N . SER B 1 128 ? -4.352 -0.757 12.031 1 96.5 128 SER B N 1
ATOM 2432 C CA . SER B 1 128 ? -3.6 -0.019 13.039 1 96.5 128 SER B CA 1
ATOM 2433 C C . SER B 1 128 ? -2.984 1.248 12.453 1 96.5 128 SER B C 1
ATOM 2435 O O . SER B 1 128 ? -2.889 1.393 11.234 1 96.5 128 SER B O 1
ATOM 2437 N N . ARG B 1 129 ? -2.582 2.094 13.336 1 97.56 129 ARG B N 1
ATOM 2438 C CA . ARG B 1 129 ? -1.922 3.336 12.945 1 97.56 129 ARG B CA 1
ATOM 2439 C C . ARG B 1 129 ? -0.677 3.055 12.109 1 97.56 129 ARG B C 1
ATOM 2441 O O . ARG B 1 129 ? -0.454 3.699 11.086 1 97.56 129 ARG B O 1
ATOM 2448 N N . GLY B 1 130 ? 0.132 2.053 12.57 1 97.19 130 GLY B N 1
ATOM 2449 C CA . GLY B 1 130 ? 1.326 1.689 11.828 1 97.19 130 GLY B CA 1
ATOM 2450 C C . GLY B 1 130 ? 1.023 1.155 10.438 1 97.19 130 GLY B C 1
ATOM 2451 O O . GLY B 1 130 ? 1.708 1.499 9.477 1 97.19 130 GLY B O 1
ATOM 2452 N N . GLN B 1 131 ? -0.016 0.357 10.312 1 96.56 131 GLN B N 1
ATOM 2453 C CA . GLN B 1 131 ? -0.42 -0.193 9.023 1 96.56 131 GLN B CA 1
ATOM 2454 C C . GLN B 1 131 ? -0.91 0.907 8.086 1 96.56 131 GLN B C 1
ATOM 2456 O O . GLN B 1 131 ? -0.56 0.925 6.906 1 96.56 131 GLN B O 1
ATOM 2461 N N . LEU B 1 132 ? -1.713 1.781 8.641 1 97.56 132 LEU B N 1
ATOM 2462 C CA . LEU B 1 132 ? -2.221 2.881 7.828 1 97.56 132 LEU B CA 1
ATOM 2463 C C . LEU B 1 132 ? -1.08 3.762 7.328 1 97.56 132 LEU B C 1
ATOM 2465 O O . LEU B 1 132 ? -1.046 4.137 6.152 1 97.56 132 LEU B O 1
ATOM 2469 N N . GLY B 1 133 ? -0.199 4.039 8.25 1 98.38 133 GLY B N 1
ATOM 2470 C CA . GLY B 1 133 ? 0.965 4.812 7.844 1 98.38 133 GLY B CA 1
ATOM 2471 C C . GLY B 1 133 ? 1.741 4.172 6.707 1 98.38 133 GLY B C 1
ATOM 2472 O O . GLY B 1 133 ? 2.15 4.855 5.766 1 98.38 133 GLY B O 1
ATOM 2473 N N . ALA B 1 134 ? 1.924 2.881 6.789 1 97.5 134 ALA B N 1
ATOM 2474 C CA . ALA B 1 134 ? 2.65 2.152 5.754 1 97.5 134 ALA B CA 1
ATOM 2475 C C . ALA B 1 134 ? 1.902 2.195 4.426 1 97.5 134 ALA B C 1
ATOM 2477 O O . ALA B 1 134 ? 2.516 2.332 3.363 1 97.5 134 ALA B O 1
ATOM 2478 N N . ARG B 1 135 ? 0.636 2.09 4.461 1 97.44 135 ARG B N 1
ATOM 2479 C CA . ARG B 1 135 ? -0.162 2.156 3.24 1 97.44 135 ARG B CA 1
ATOM 2480 C C . ARG B 1 135 ? -0.073 3.539 2.602 1 97.44 135 ARG B C 1
ATOM 2482 O O . ARG B 1 135 ? 0.067 3.658 1.383 1 97.44 135 ARG B O 1
ATOM 2489 N N . VAL B 1 136 ? -0.151 4.523 3.43 1 98.5 136 VAL B N 1
ATOM 2490 C CA . VAL B 1 136 ? -0.032 5.891 2.936 1 98.5 136 VAL B CA 1
ATOM 2491 C C . VAL B 1 136 ? 1.343 6.094 2.299 1 98.5 136 VAL B C 1
ATOM 2493 O O . VAL B 1 136 ? 1.458 6.711 1.239 1 98.5 136 VAL B O 1
ATOM 2496 N N . ALA B 1 137 ? 2.332 5.543 2.936 1 98.5 137 ALA B N 1
ATOM 2497 C CA . ALA B 1 137 ? 3.686 5.668 2.402 1 98.5 137 ALA B CA 1
ATOM 2498 C C . ALA B 1 137 ? 3.793 5.027 1.022 1 98.5 137 ALA B C 1
ATOM 2500 O O . ALA B 1 137 ? 4.461 5.559 0.134 1 98.5 137 ALA B O 1
ATOM 2501 N N . LEU B 1 138 ? 3.137 3.951 0.855 1 97.19 138 LEU B N 1
ATOM 2502 C CA . LEU B 1 138 ? 3.145 3.287 -0.444 1 97.19 138 LEU B CA 1
ATOM 2503 C C . LEU B 1 138 ? 2.459 4.148 -1.498 1 97.19 138 LEU B C 1
ATOM 2505 O O . LEU B 1 138 ? 2.908 4.211 -2.645 1 97.19 138 LEU B O 1
ATOM 2509 N N . GLN B 1 139 ? 1.407 4.797 -1.159 1 97.75 139 GLN B N 1
ATOM 2510 C CA . GLN B 1 139 ? 0.729 5.699 -2.082 1 97.75 139 GLN B CA 1
ATOM 2511 C C . GLN B 1 139 ? 1.596 6.914 -2.4 1 97.75 139 GLN B C 1
ATOM 2513 O O . GLN B 1 139 ? 1.597 7.402 -3.531 1 97.75 139 GLN B O 1
ATOM 2518 N N . PHE B 1 140 ? 2.295 7.359 -1.415 1 98.44 140 PHE B N 1
ATOM 2519 C CA . PHE B 1 140 ? 3.203 8.477 -1.664 1 98.44 140 PHE B CA 1
ATOM 2520 C C . PHE B 1 140 ? 4.332 8.055 -2.596 1 98.44 140 PHE B C 1
ATOM 2522 O O . PHE B 1 140 ? 4.812 8.852 -3.4 1 98.44 140 PHE B O 1
ATOM 2529 N N . TRP B 1 141 ? 4.77 6.836 -2.43 1 97.38 141 TRP B N 1
ATOM 2530 C CA . TRP B 1 141 ? 5.773 6.328 -3.359 1 97.38 141 TRP B CA 1
ATOM 2531 C C . TRP B 1 141 ? 5.281 6.43 -4.797 1 97.38 141 TRP B C 1
ATOM 2533 O O . TRP B 1 141 ? 6.004 6.898 -5.68 1 97.38 141 TRP B O 1
ATOM 2543 N N . LEU B 1 142 ? 4.078 6.086 -5.012 1 96.5 142 LEU B N 1
ATOM 2544 C CA . LEU B 1 142 ? 3.473 6.18 -6.336 1 96.5 142 LEU B CA 1
ATOM 2545 C C . LEU B 1 142 ? 3.371 7.633 -6.785 1 96.5 142 LEU B C 1
ATOM 2547 O O . LEU B 1 142 ? 3.678 7.957 -7.938 1 96.5 142 LEU B O 1
ATOM 2551 N N . PHE B 1 143 ? 2.957 8.469 -5.906 1 98.19 143 PHE B N 1
ATOM 2552 C CA . PHE B 1 143 ? 2.84 9.891 -6.207 1 98.19 143 PHE B CA 1
ATOM 2553 C C . PHE B 1 143 ? 4.188 10.469 -6.625 1 98.19 143 PHE B C 1
ATOM 2555 O O . PHE B 1 143 ? 4.27 11.227 -7.59 1 98.19 143 PHE B O 1
ATOM 2562 N N . VAL B 1 144 ? 5.164 10.094 -5.871 1 98.06 144 VAL B N 1
ATOM 2563 C CA . 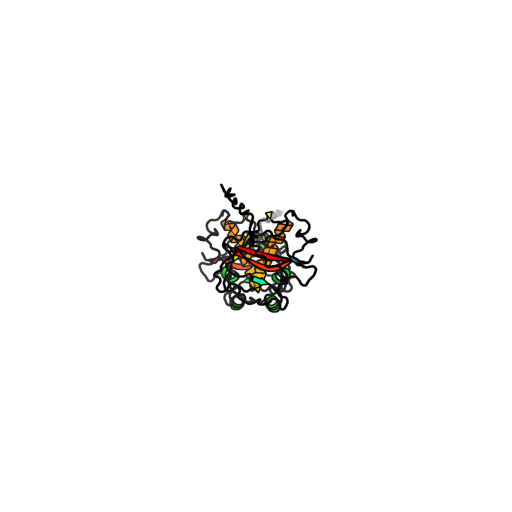VAL B 1 144 ? 6.512 10.586 -6.141 1 98.06 144 VAL B CA 1
ATOM 2564 C C . VAL B 1 144 ? 6.961 10.133 -7.523 1 98.06 144 VAL B C 1
ATOM 2566 O O . VAL B 1 144 ? 7.543 10.914 -8.281 1 98.06 144 VAL B O 1
ATOM 2569 N N . GLU B 1 145 ? 6.672 8.938 -7.871 1 96.12 145 GLU B N 1
ATOM 2570 C CA . GLU B 1 145 ? 7.016 8.438 -9.195 1 96.12 145 GLU B CA 1
ATOM 2571 C C . GLU B 1 145 ? 6.312 9.234 -10.289 1 96.12 145 GLU B C 1
ATOM 2573 O O . GLU B 1 145 ? 6.922 9.586 -11.305 1 96.12 145 GLU B O 1
ATOM 2578 N N . LEU B 1 146 ? 5.094 9.508 -10.078 1 96.56 146 LEU B N 1
ATOM 2579 C CA . LEU B 1 146 ? 4.324 10.297 -11.039 1 96.56 146 LEU B CA 1
ATOM 2580 C C . LEU B 1 146 ? 4.852 11.719 -11.125 1 96.56 146 LEU B C 1
ATOM 2582 O O . LEU B 1 146 ? 4.988 12.273 -12.219 1 96.56 146 LEU B O 1
ATOM 2586 N N . ALA B 1 147 ? 5.117 12.281 -9.984 1 98 147 ALA B N 1
ATOM 2587 C CA . ALA B 1 147 ? 5.602 13.656 -9.914 1 98 147 ALA B CA 1
ATOM 2588 C C . ALA B 1 147 ? 6.926 13.812 -10.656 1 98 147 ALA B C 1
ATOM 2590 O O . ALA B 1 147 ? 7.141 14.805 -11.352 1 98 147 ALA B O 1
ATOM 2591 N N . GLN B 1 148 ? 7.715 12.812 -10.547 1 97.06 148 GLN B N 1
ATOM 2592 C CA . GLN B 1 148 ? 9.039 12.875 -11.164 1 97.06 148 GLN B CA 1
ATOM 2593 C C . GLN B 1 148 ? 8.93 12.828 -12.688 1 97.06 148 GLN B C 1
ATOM 2595 O O . GLN B 1 148 ? 9.852 13.273 -13.383 1 97.06 148 GLN B O 1
ATOM 2600 N N . LYS B 1 149 ? 7.859 12.359 -13.148 1 96.06 149 LYS B N 1
ATOM 2601 C CA . LYS B 1 149 ? 7.633 12.281 -14.586 1 96.06 149 LYS B CA 1
ATOM 2602 C C . LYS B 1 149 ? 6.828 13.477 -15.086 1 96.06 149 LYS B C 1
ATOM 2604 O O . LYS B 1 149 ? 6.5 13.57 -16.266 1 96.06 149 LYS B O 1
ATOM 2609 N N . SER B 1 150 ? 6.535 14.359 -14.18 1 96.88 150 SER B N 1
ATOM 2610 C CA . SER B 1 150 ? 5.695 15.508 -14.516 1 96.88 150 SER B CA 1
ATOM 2611 C C . SER B 1 150 ? 6.438 16.812 -14.281 1 96.88 150 SER B C 1
ATOM 2613 O O . SER B 1 150 ? 7.434 16.859 -13.562 1 96.88 150 SER B O 1
ATOM 2615 N N . SER B 1 151 ? 5.91 17.875 -14.898 1 96.38 151 SER B N 1
ATOM 2616 C CA . SER B 1 151 ? 6.48 19.203 -14.664 1 96.38 151 SER B CA 1
ATOM 2617 C C . SER B 1 151 ? 5.918 19.828 -13.391 1 96.38 151 SER B C 1
ATOM 2619 O O . SER B 1 151 ? 4.766 19.562 -13.023 1 96.38 151 SER B O 1
ATOM 2621 N N . SER B 1 152 ? 6.77 20.562 -12.766 1 96.81 152 SER B N 1
ATOM 2622 C CA . SER B 1 152 ? 6.34 21.281 -11.57 1 96.81 152 SER B CA 1
ATOM 2623 C C . SER B 1 152 ? 6.203 22.766 -11.844 1 96.81 152 SER B C 1
ATOM 2625 O O . SER B 1 152 ? 7.035 23.359 -12.547 1 96.81 152 SER B O 1
ATOM 2627 N N . THR B 1 153 ? 5.211 23.359 -11.305 1 96.62 153 THR B N 1
ATOM 2628 C CA . THR B 1 153 ? 5.031 24.812 -11.438 1 96.62 153 THR B CA 1
ATOM 2629 C C . THR B 1 153 ? 5.703 25.547 -10.281 1 96.62 153 THR B C 1
ATOM 2631 O O . THR B 1 153 ? 5.73 26.766 -10.25 1 96.62 153 THR B O 1
ATOM 2634 N N . ASN B 1 154 ? 6.199 24.828 -9.297 1 96.19 154 ASN B N 1
ATOM 2635 C CA . ASN B 1 154 ? 6.879 25.391 -8.141 1 96.19 154 ASN B CA 1
ATOM 2636 C C . ASN B 1 154 ? 8.234 24.734 -7.898 1 96.19 154 ASN B C 1
ATOM 2638 O O . ASN B 1 154 ? 8.32 23.719 -7.203 1 96.19 154 ASN B O 1
ATOM 2642 N N . PRO B 1 155 ? 9.281 25.281 -8.391 1 95.38 155 PRO B N 1
ATOM 2643 C CA . PRO B 1 155 ? 10.609 24.672 -8.344 1 95.38 155 PRO B CA 1
ATOM 2644 C C . PRO B 1 155 ? 11.102 24.438 -6.918 1 95.38 155 PRO B C 1
ATOM 2646 O O . PRO B 1 155 ? 11.883 23.5 -6.672 1 95.38 155 PRO B O 1
ATOM 2649 N N . LYS B 1 156 ? 10.695 25.203 -5.992 1 95.38 156 LYS B N 1
ATOM 2650 C CA . LYS B 1 156 ? 11.141 25.094 -4.605 1 95.38 156 LYS B CA 1
ATOM 2651 C C . LYS B 1 156 ? 10.664 23.781 -3.984 1 95.38 156 LYS B C 1
ATOM 2653 O O . LYS B 1 156 ? 11.312 23.234 -3.08 1 95.38 156 LYS B O 1
ATOM 2658 N N . TRP B 1 157 ? 9.617 23.25 -4.508 1 97.12 157 TRP B N 1
ATOM 2659 C CA . TRP B 1 157 ? 8.984 22.078 -3.91 1 97.12 157 TRP B CA 1
ATOM 2660 C C . TRP B 1 157 ? 9 20.906 -4.879 1 97.12 157 TRP B C 1
ATOM 2662 O O . TRP B 1 157 ? 8.188 19.984 -4.758 1 97.12 157 TRP B O 1
ATOM 2672 N N . LYS B 1 158 ? 9.922 21.016 -5.793 1 97.94 158 LYS B N 1
ATOM 2673 C CA . LYS B 1 158 ? 10.016 20 -6.824 1 97.94 158 LYS B CA 1
ATOM 2674 C C . LYS B 1 158 ? 10.453 18.656 -6.234 1 97.94 158 LYS B C 1
ATOM 2676 O O . LYS B 1 158 ? 11.414 18.594 -5.465 1 97.94 158 LYS B O 1
ATOM 2681 N N . ILE B 1 159 ? 9.766 17.625 -6.59 1 97.94 159 ILE B N 1
ATOM 2682 C CA . ILE B 1 159 ? 10.078 16.266 -6.133 1 97.94 159 ILE B CA 1
ATOM 2683 C C . ILE B 1 159 ? 11.047 15.602 -7.105 1 97.94 159 ILE B C 1
ATOM 2685 O O . ILE B 1 159 ? 10.688 15.305 -8.25 1 97.94 159 ILE B O 1
ATOM 2689 N N . ASN B 1 160 ? 12.164 15.461 -6.684 1 96.38 160 ASN B N 1
ATOM 2690 C CA . ASN B 1 160 ? 13.203 14.727 -7.402 1 96.38 160 ASN B CA 1
ATOM 2691 C C . ASN B 1 160 ? 14.383 14.383 -6.488 1 96.38 160 ASN B C 1
ATOM 2693 O O . ASN B 1 160 ? 14.328 14.633 -5.281 1 96.38 160 ASN B O 1
ATOM 2697 N N . ARG B 1 161 ? 15.398 13.805 -6.992 1 92.94 161 ARG B N 1
ATOM 2698 C CA . ARG B 1 161 ? 16.516 13.289 -6.203 1 92.94 161 ARG B CA 1
ATOM 2699 C C . ARG B 1 161 ? 17.328 14.43 -5.605 1 92.94 161 ARG B C 1
ATOM 2701 O O . ARG B 1 161 ? 17.953 14.273 -4.559 1 92.94 161 ARG B O 1
ATOM 2708 N N . THR B 1 162 ? 17.219 15.555 -6.168 1 93.94 162 THR B N 1
ATOM 2709 C CA . THR B 1 162 ? 18.094 16.656 -5.781 1 93.94 162 THR B CA 1
ATOM 2710 C C . THR B 1 162 ? 17.375 17.641 -4.879 1 93.94 162 THR B C 1
ATOM 2712 O O . THR B 1 162 ? 17.922 18.094 -3.875 1 93.94 162 THR B O 1
ATOM 2715 N N . THR B 1 163 ? 16.141 18.031 -5.199 1 96 163 THR B N 1
ATOM 2716 C CA . THR B 1 163 ? 15.406 19.031 -4.449 1 96 163 THR B CA 1
ATOM 2717 C C . THR B 1 163 ? 14.688 18.406 -3.26 1 96 163 THR B C 1
ATOM 2719 O O . THR B 1 163 ? 15.094 18.594 -2.111 1 96 163 THR B O 1
ATOM 2722 N N . ILE B 1 164 ? 13.688 17.609 -3.494 1 97.81 164 ILE B N 1
ATOM 2723 C CA . ILE B 1 164 ? 13 16.891 -2.422 1 97.81 164 ILE B CA 1
ATOM 2724 C C . ILE B 1 164 ? 12.867 15.414 -2.781 1 97.81 164 ILE B C 1
ATOM 2726 O O . ILE B 1 164 ? 11.938 15.023 -3.482 1 97.81 164 ILE B O 1
ATOM 2730 N N . PRO B 1 165 ? 13.805 14.633 -2.301 1 97.62 165 PRO B N 1
ATOM 2731 C CA . PRO B 1 165 ? 13.672 13.18 -2.484 1 97.62 165 PRO B CA 1
ATOM 2732 C C . PRO B 1 165 ? 12.656 12.555 -1.53 1 97.62 165 PRO B C 1
ATOM 2734 O O . PRO B 1 165 ? 12.258 13.188 -0.549 1 97.62 165 PRO B O 1
ATOM 2737 N N . PHE B 1 166 ? 12.281 11.352 -1.783 1 97.69 166 PHE B N 1
ATOM 2738 C CA . PHE B 1 166 ? 11.305 10.609 -0.998 1 97.69 166 PHE B CA 1
ATOM 2739 C C . PHE B 1 166 ? 11.742 10.508 0.458 1 97.69 166 PHE B C 1
ATOM 2741 O O . PHE B 1 166 ? 10.906 10.555 1.367 1 97.69 166 PHE B O 1
ATOM 2748 N N . GLU B 1 167 ? 13 10.477 0.695 1 96.94 167 GLU B N 1
ATOM 2749 C CA . GLU B 1 167 ? 13.578 10.234 2.012 1 96.94 167 GLU B CA 1
ATOM 2750 C C . GLU B 1 167 ? 13.375 11.43 2.938 1 96.94 167 GLU B C 1
ATOM 2752 O O . GLU B 1 167 ? 13.555 11.32 4.152 1 96.94 167 GLU B O 1
ATOM 2757 N N . LYS B 1 168 ? 13.008 12.516 2.383 1 98.12 168 LYS B N 1
ATOM 2758 C CA . LYS B 1 168 ? 12.898 13.734 3.176 1 98.12 168 LYS B CA 1
ATOM 2759 C C . LYS B 1 168 ? 11.438 14.047 3.508 1 98.12 168 LYS B C 1
ATOM 2761 O O . LYS B 1 168 ? 11.141 15.078 4.109 1 98.12 168 LYS B O 1
ATOM 2766 N N . ILE B 1 169 ? 10.562 13.18 3.088 1 98.62 169 ILE B N 1
ATOM 2767 C CA . ILE B 1 169 ? 9.141 13.422 3.27 1 98.62 169 ILE B CA 1
ATOM 2768 C C . ILE B 1 169 ? 8.656 12.75 4.551 1 98.62 169 ILE B C 1
ATOM 2770 O O . ILE B 1 169 ? 8.984 11.586 4.809 1 98.62 169 ILE B O 1
ATOM 2774 N N . PHE B 1 170 ? 7.863 13.5 5.332 1 98.75 170 PHE B N 1
ATOM 2775 C CA . PHE B 1 170 ? 7.32 13.031 6.602 1 98.75 170 PHE B CA 1
ATOM 2776 C C . PHE B 1 170 ? 5.797 13.086 6.59 1 98.75 170 PHE B C 1
ATOM 2778 O O . PHE B 1 170 ? 5.207 14.062 6.125 1 98.75 170 PHE B O 1
ATOM 2785 N N . LEU B 1 171 ? 5.207 12.008 7.051 1 98.75 171 LEU B N 1
ATOM 2786 C CA . LEU B 1 171 ? 3.766 11.992 7.273 1 98.75 171 LEU B CA 1
ATOM 2787 C C . LEU B 1 171 ? 3.42 12.562 8.648 1 98.75 171 LEU B C 1
ATOM 2789 O O . LEU B 1 171 ? 3.857 12.031 9.672 1 98.75 171 LEU B O 1
ATOM 2793 N N . VAL B 1 172 ? 2.615 13.617 8.672 1 98.12 172 VAL B N 1
ATOM 2794 C CA . VAL B 1 172 ? 2.281 14.281 9.93 1 98.12 172 VAL B CA 1
ATOM 2795 C C . VAL B 1 172 ? 0.899 13.836 10.398 1 98.12 172 VAL B C 1
ATOM 2797 O O . VAL B 1 172 ? 0.722 13.469 11.562 1 98.12 172 VAL B O 1
ATOM 2800 N N . ALA B 1 173 ? -0.051 13.859 9.477 1 97.25 173 ALA B N 1
ATOM 2801 C CA . ALA B 1 173 ? -1.418 13.508 9.859 1 97.25 173 ALA B CA 1
ATOM 2802 C C . ALA B 1 173 ? -2.275 13.227 8.625 1 97.25 173 ALA B C 1
ATOM 2804 O O . ALA B 1 173 ? -1.868 13.516 7.5 1 97.25 173 ALA B O 1
ATOM 2805 N N . LEU B 1 174 ? -3.35 12.578 8.859 1 96.12 174 LEU B N 1
ATOM 2806 C CA . LEU B 1 174 ? -4.43 12.461 7.883 1 96.12 174 LEU B CA 1
ATOM 2807 C C . LEU B 1 174 ? -5.68 13.188 8.367 1 96.12 174 LEU B C 1
ATOM 2809 O O . LEU B 1 174 ? -6.098 13.023 9.516 1 96.12 174 LEU B O 1
ATOM 2813 N N . HIS B 1 175 ? -6.23 13.953 7.465 1 93.31 175 HIS B N 1
ATOM 2814 C CA . HIS B 1 175 ? -7.445 14.695 7.781 1 93.31 175 HIS B CA 1
ATOM 2815 C C . HIS B 1 175 ? -8.617 14.219 6.926 1 93.31 175 HIS B C 1
ATOM 2817 O O . HIS B 1 175 ? -8.531 14.219 5.695 1 93.31 175 HIS B O 1
ATOM 2823 N N . SER B 1 176 ? -9.688 13.875 7.559 1 92.75 176 SER B N 1
ATOM 2824 C CA . SER B 1 176 ? -10.906 13.57 6.816 1 92.75 176 SER B CA 1
ATOM 2825 C C . SER B 1 176 ? -11.57 14.844 6.301 1 92.75 176 SER B C 1
ATOM 2827 O O . SER B 1 176 ? -11.852 15.758 7.074 1 92.75 176 SER B O 1
ATOM 2829 N N . ILE B 1 177 ? -11.789 14.891 4.977 1 89.19 177 ILE B N 1
ATOM 2830 C CA . ILE B 1 177 ? -12.352 16.125 4.43 1 89.19 177 ILE B CA 1
ATOM 2831 C C . ILE B 1 177 ? -13.719 15.844 3.811 1 89.19 177 ILE B C 1
ATOM 2833 O O . ILE B 1 177 ? -14.242 16.656 3.049 1 89.19 177 ILE B O 1
ATOM 2837 N N . GLY B 1 178 ? -14.25 14.617 4.039 1 85.44 178 GLY B N 1
ATOM 2838 C CA . GLY B 1 178 ? -15.586 14.25 3.582 1 85.44 178 GLY B CA 1
ATOM 2839 C C . GLY B 1 178 ? -15.57 13.219 2.471 1 85.44 178 GLY B C 1
ATOM 2840 O O . GLY B 1 178 ? -14.562 13.039 1.792 1 85.44 178 GLY B O 1
ATOM 2841 N N . ASN B 1 179 ? -16.688 12.508 2.371 1 86.69 179 ASN B N 1
ATOM 2842 C CA . ASN B 1 179 ? -16.906 11.531 1.311 1 86.69 179 ASN B CA 1
ATOM 2843 C C . ASN B 1 179 ? -15.758 10.523 1.232 1 86.69 179 ASN B C 1
ATOM 2845 O O . ASN B 1 179 ? -15.211 10.273 0.154 1 86.69 179 ASN B O 1
ATOM 2849 N N . ASP B 1 180 ? -15.281 10.055 2.365 1 90.5 180 ASP B N 1
ATOM 2850 C CA . ASP B 1 180 ? -14.258 9.023 2.518 1 90.5 180 ASP B CA 1
ATOM 2851 C C . ASP B 1 180 ? -12.898 9.531 2.035 1 90.5 180 ASP B C 1
ATOM 2853 O O . ASP B 1 180 ? -11.961 8.75 1.862 1 90.5 180 ASP B O 1
ATOM 2857 N N . THR B 1 181 ? -12.906 10.867 1.794 1 93.75 181 THR B N 1
ATOM 2858 C CA . THR B 1 181 ? -11.648 11.43 1.315 1 93.75 181 THR B CA 1
ATOM 2859 C C . THR B 1 181 ? -10.812 11.945 2.482 1 93.75 181 THR B C 1
ATOM 2861 O O . THR B 1 181 ? -11.32 12.633 3.369 1 93.75 181 THR B O 1
ATOM 2864 N N . TRP B 1 182 ? -9.625 11.555 2.477 1 95 182 TRP B N 1
ATOM 2865 C CA . TRP B 1 182 ? -8.648 11.953 3.484 1 95 182 TRP B CA 1
ATOM 2866 C C . TRP B 1 182 ? -7.449 12.633 2.838 1 95 182 TRP B C 1
ATOM 2868 O O . TRP B 1 182 ? -6.895 12.133 1.858 1 95 182 TRP B O 1
ATOM 2878 N N . GLN B 1 183 ? -7.117 13.781 3.371 1 95 183 GLN B N 1
ATOM 2879 C CA . GLN B 1 183 ? -5.961 14.508 2.855 1 95 183 GLN B CA 1
ATOM 2880 C C . GLN B 1 183 ? -4.742 14.312 3.758 1 95 183 GLN B C 1
ATOM 2882 O O . GLN B 1 183 ? -4.844 14.453 4.98 1 95 183 GLN B O 1
ATOM 2887 N N . ALA B 1 184 ? -3.67 14 3.141 1 96.94 184 ALA B N 1
ATOM 2888 C CA . ALA B 1 184 ? -2.438 13.82 3.906 1 96.94 184 ALA B CA 1
ATOM 2889 C C . ALA B 1 184 ? -1.787 15.164 4.215 1 96.94 184 ALA B C 1
ATOM 2891 O O . ALA B 1 184 ? -1.647 16.016 3.332 1 96.94 184 ALA B O 1
ATOM 2892 N N . ASP B 1 185 ? -1.481 15.352 5.461 1 95.94 185 ASP B N 1
ATOM 2893 C CA . ASP B 1 185 ? -0.626 16.438 5.934 1 95.94 185 ASP B CA 1
ATOM 2894 C C . ASP B 1 185 ? 0.833 15.992 6.012 1 95.94 185 ASP B C 1
ATOM 2896 O O . ASP B 1 185 ? 1.174 15.094 6.785 1 95.94 185 ASP B O 1
ATOM 2900 N N . VAL B 1 186 ? 1.682 16.672 5.203 1 97.88 186 VAL B N 1
ATOM 2901 C CA . VAL B 1 186 ? 3.057 16.203 5.094 1 97.88 186 VAL B CA 1
ATOM 2902 C C . VAL B 1 186 ? 4.023 17.375 5.281 1 97.88 186 VAL B C 1
ATOM 2904 O O . VAL B 1 186 ? 3.65 18.531 5.082 1 97.88 186 VAL B O 1
ATOM 2907 N N . ALA B 1 187 ? 5.215 17 5.695 1 98 187 ALA B N 1
ATOM 2908 C CA . ALA B 1 187 ? 6.328 17.938 5.855 1 98 187 ALA B CA 1
ATOM 2909 C C . ALA B 1 187 ? 7.59 17.406 5.18 1 98 187 ALA B C 1
ATOM 2911 O O . ALA B 1 187 ? 7.648 16.234 4.785 1 98 187 ALA B O 1
ATOM 2912 N N . VAL B 1 188 ? 8.531 18.344 4.965 1 98 188 VAL B N 1
ATOM 2913 C CA . VAL B 1 188 ? 9.789 17.953 4.324 1 98 188 VAL B CA 1
ATOM 2914 C C . VAL B 1 188 ? 10.961 18.594 5.074 1 98 188 VAL B C 1
ATOM 2916 O O . VAL B 1 188 ? 10.836 19.688 5.629 1 98 188 VAL B O 1
ATOM 2919 N N . ASP B 1 189 ? 12.023 17.891 5.105 1 96.06 189 ASP B N 1
ATOM 2920 C CA . ASP B 1 189 ? 13.281 18.484 5.551 1 96.06 189 ASP B CA 1
ATOM 2921 C C . ASP B 1 189 ? 14.047 19.094 4.383 1 96.06 189 ASP B C 1
ATOM 2923 O O . ASP B 1 189 ? 14.453 18.375 3.463 1 96.06 189 ASP B O 1
ATOM 2927 N N . LEU B 1 190 ? 14.195 20.406 4.41 1 91.62 190 LEU B N 1
ATOM 2928 C CA . LEU B 1 190 ? 14.867 21.109 3.33 1 91.62 190 LEU B CA 1
ATOM 2929 C C . LEU B 1 190 ? 16.328 21.391 3.682 1 91.62 190 LEU B C 1
ATOM 2931 O O . LEU B 1 190 ? 16.656 21.594 4.852 1 91.62 190 LEU B O 1
#

Sequence (380 aa):
MPRYHSSIHRPVFPSQVSSYSSLSGALTPPPSQFVSPLRRRVPQSASKISTGPICGPIDFDYIGQAGQGVSMVDFSVRSQNAISQMVAGANEQILAGTGVVMIKLRIMWTGYEHLNFTQSMPASPEISRGQLGARVALQFWLFVELAQKSSSTNPKWKINRTTIPFEKIFLVALHSIGNDTWQADVAVDLMPRYHSSIHRPVFPSQVSSYSSLSGALTPPPSQFVSPLRRRVPQSASKISTGPICGPIDFDYIGQAGQGVSMVDFSVRSQNAISQMVAGANEQILAGTGVVMIKLRIMWTGYEHLNFTQSMPASPEISRGQLGARVALQFWLFVELAQKSSSTNPKWKINRTTIPFEKIFLVALHSIGNDTWQADVAVDL

Radius of gyration: 29.87 Å; Cα contacts (8 Å, |Δi|>4): 709; chains: 2; bounding box: 80×146×84 Å

Secondary structure (DSSP, 8-state):
----------------------------------SSTTEEEPP-PPP--SS--SS--EE--BTT-TTS-EEHHHHHHS-HHHHHHHBTTTT-BTTTTT---EEEEE---TT-GGG--EEEEE--TT-BHHHHHHHHHHHHHHHHHHHHTS--S-GGG-BSSSSB-GGGEEEEEEEEEETTEEEEEEEEE-/-----------------------------S----SSTTEEEPP-PPP--SS--SS--EE--BTT-TTS-EEHHHHHHS-HHHHHHHBTTTT-BTTTTT---EEEEE---TT-GGG--EEEEE--TT-BHHHHHHHHHHHHHHHHHHHHTS--S-GGG-BSSSSB-GGGEEEEEEEEEETTEEEEEEEEE-